Protein 7R4U (pdb70)

Foldseek 3Di:
DDWAFFDDWDDDQQKTWGKTKAQDDQDPVGPPADDSVQFGIKIWIFIFGPPPRQQDHHGGHGDPQKKKKKWKAAPPDDDDIWIDIWCWDADPVGITTIHTHHDDDWHKMKMKMKIAWLCDPPRPCVVPDDADDDDPRGGDDDDHIDMDMGMDTGPD/DDKAFFAAWDDDQQKTWTKIKAQDDADPVGPPADDSVQFFIKIWIFIFGPPPRQQDHHGGHGDPQKKKKKWKAFVVDPDDIWIDIWDWDADPVGIITIGGHHDDEWHKMKMKMKIADLCDPVRVSVVPDDADDDDPRGGDDDDHIDMDMGMDTQADPPGRRRD

B-factor: mean 22.84, std 11.56, range [10.37, 97.9]

InterPro domains:
  IPR018470 Periplasmic metal-binding protein Tp34-type [PF10634] (23-178)
  IPR018470 Periplasmic metal-binding protein Tp34-type [PIRSF017018] (7-185)
  IPR038482 Periplasmic metal-binding protein Tp34-type superfamily [G3DSA:2.60.40.2480] (23-184)

Radius of gyration: 21.4 Å; Cα contacts (8 Å, |Δi|>4): 900; chains: 2; bounding box: 44×63×47 Å

Organism: Rubrivivax gelatinosus (NCBI:txid28068)

Sequence (319 aa):
MLEYPIGTPQNLAGMEIIAAVYLLQPIDMEPEGHMRKASESDIHIEADIHALSNNPNGYPEGFWVPFFLFIKYEEITKVGGSSGAPITGDMMMAMVASDGPHYGDNVKLQGPGKYKVKYTIIYPPNAKENPMSPYYGRHTDRETGVRPWFKTFSVVEWDFTYAGMLEYPIGTPQNLAGMEIIAAVVYLQPIDMEPEGHMRKASESDIHIEADIHALSNNPNGYPEGFWVPFLFIIKYEITTKVGGSGAPITGDDMMMMAMVASDGPHYGDNVVKLQGPGKYKKVKYTIYPPNAKENPMSPYYGRHTDRETGVRPWFKTFSSVVEWDFTYAGIGKKGGY

Nearest PDB structures (foldseek):
  7r3s-assembly1_A  TM=1.006E+00  e=4.446E-28  Rubrivivax gelatinosus
  3lzo-assembly1_A  TM=9.119E-01  e=1.872E-18  Campylobacter jejuni subsp. jejuni 81-176
  6wed-assembly1_B  TM=9.167E-01  e=4.345E-18  Campylobacter jejuni subsp. jejuni 81-176
  6wef-assembly6_K  TM=9.087E-01  e=5.157E-17  Campylobacter jejuni subsp. jejuni 81-176
  8t7l-assembly1_B  TM=8.917E-01  e=2.471E-13  Treponema denticola ATCC 35405

Solvent-accessible surface area: 14493 Å² total; per-residue (Å²): 99,119,93,89,92,1,40,104,66,64,94,86,46,18,1,58,0,10,4,15,12,15,107,28,3,60,3,46,45,136,77,106,24,117,140,36,108,95,14,34,4,0,0,3,0,19,0,48,4,50,64,148,14,52,3,11,8,55,129,37,32,13,1,2,0,1,23,1,72,13,65,0,40,46,68,90,42,114,46,70,66,30,89,22,68,12,27,4,0,0,0,64,87,0,6,7,3,0,19,4,4,98,7,67,29,94,22,129,0,70,0,71,0,26,0,27,5,2,71,12,193,81,1,51,9,35,80,64,5,0,25,1,56,21,241,122,7,22,23,170,94,15,23,179,58,35,52,7,81,15,70,15,82,20,92,70,128,140,70,81,97,1,36,106,76,57,97,70,47,19,2,60,0,10,4,26,12,10,65,17,2,57,3,45,45,133,68,110,19,117,140,30,96,92,1,3,3,0,0,3,0,25,0,47,4,49,63,148,15,56,4,12,7,59,128,36,33,13,2,1,0,1,18,1,81,11,62,0,43,48,96,87,36,131,45,76,66,24,93,21,82,13,35,0,0,0,2,53,68,0,6,15,3,0,20,4,3,89,8,66,20,54,22,126,0,85,0,62,0,25,0,24,5,3,69,11,196,89,3,51,9,17,85,63,3,0,25,1,56,22,216,82,20,22,23,173,96,16,22,177,58,41,52,6,93,16,109,20,78,3,54,31,156,76,51,98,26,1,191

Secondary structure (DSSP, 8-state):
---EEEEEEEEETTEEEEEEEES---EESTTSSPPGGG-SEEEEEEEEE-TT-TTSPPTT-B--S-EEEEEEEETTSSSPPEEEE-EEEEETTEEEEEEEE---SSEEEEEEEEEE-TTSTT-TTGGGEEEE-STTT--PPPPPPEEEEEEEEE--/---EEEEEEEEETTEEEEEEEES---EESTTSSPPGGG-SEEEEEEEEE-TT-TTSPPTT-B--S-EEEEEEEETT-SSPPEEEE-EEEEETTEEEEEEEE---SSEEEEEEEEEE-TT-TT-TTGGGEEEE-STTT--PPPPPPEEEEEEEEE--TTSTT--

Structure (mmCIF, N/CA/C/O backbone):
data_7R4U
#
_entry.id   7R4U
#
_cell.length_a   59.340
_cell.length_b   79.970
_cell.length_c   82.880
_cell.angle_alpha   90.000
_cell.angle_beta   90.000
_cell.angle_gamma   90.000
#
_symmetry.space_group_name_H-M   'P 21 21 21'
#
loop_
_entity.id
_entity.type
_entity.pdbx_description
1 polymer FtrA-P19
2 non-polymer 'SULFATE ION'
3 non-polymer 'SODIUM ION'
4 non-polymer GLYCEROL
5 water water
#
loop_
_atom_site.group_PDB
_atom_site.id
_atom_site.type_symbol
_atom_site.label_atom_id
_atom_site.label_alt_id
_atom_site.label_comp_id
_atom_site.label_asym_id
_atom_site.label_entity_id
_atom_site.label_seq_id
_atom_site.pdbx_PDB_ins_code
_atom_site.Cartn_x
_atom_site.Cartn_y
_atom_site.Cartn_z
_atom_site.occupancy
_atom_site.B_iso_or_equiv
_atom_site.auth_seq_id
_atom_site.auth_comp_id
_atom_site.auth_asym_id
_atom_site.auth_atom_id
_atom_site.pdbx_PDB_model_num
ATOM 1 N N . MET A 1 1 ? 0.515 -42.599 -16.838 1.00 25.83 0 MET A N 1
ATOM 2 C CA . MET A 1 1 ? 0.352 -42.692 -15.387 1.00 25.80 0 MET A CA 1
ATOM 3 C C . MET A 1 1 ? -0.850 -41.846 -14.977 1.00 23.06 0 MET A C 1
ATOM 4 O O . MET A 1 1 ? -1.048 -40.746 -15.492 1.00 21.56 0 MET A O 1
ATOM 9 N N . LEU A 1 2 ? -1.597 -42.339 -14.010 1.00 20.08 1 LEU A N 1
ATOM 10 C CA . LEU A 1 2 ? -2.782 -41.633 -13.547 1.00 17.73 1 LEU A CA 1
ATOM 11 C C . LEU A 1 2 ? -2.493 -40.459 -12.615 1.00 18.51 1 LEU A C 1
ATOM 12 O O . LEU A 1 2 ? -1.628 -40.557 -11.719 1.00 19.29 1 LEU A O 1
ATOM 17 N N . GLU A 1 3 ? -3.212 -39.359 -12.819 1.00 15.64 2 GLU A N 1
ATOM 18 C CA . GLU A 1 3 ? -3.222 -38.223 -11.892 1.00 15.13 2 GLU A CA 1
ATOM 19 C C . GLU A 1 3 ? -4.551 -38.378 -11.150 1.00 15.60 2 GLU A C 1
ATOM 20 O O . GLU A 1 3 ? -5.623 -38.233 -11.763 1.00 15.98 2 GLU A O 1
ATOM 26 N N . TYR A 1 4 ? -4.489 -38.708 -9.859 1.00 14.70 3 TYR A N 1
ATOM 27 C CA . TYR A 1 4 ? -5.677 -38.945 -9.064 1.00 15.26 3 TYR A CA 1
ATOM 28 C C . TYR A 1 4 ? -6.186 -37.697 -8.410 1.00 14.73 3 TYR A C 1
ATOM 29 O O . TYR A 1 4 ? -5.416 -36.886 -7.917 1.00 15.21 3 TYR A O 1
ATOM 38 N N . PRO A 1 5 ? -7.474 -37.487 -8.385 1.00 15.08 4 PRO A N 1
ATOM 39 C CA . PRO A 1 5 ? -7.999 -36.261 -7.767 1.00 16.50 4 PRO A CA 1
ATOM 40 C C . PRO A 1 5 ? -8.132 -36.384 -6.255 1.00 18.13 4 PRO A C 1
ATOM 41 O O . PRO A 1 5 ? -8.400 -37.479 -5.703 1.00 18.47 4 PRO A O 1
ATOM 45 N N . ILE A 1 6 ? -7.974 -35.251 -5.584 1.00 14.92 5 ILE A N 1
ATOM 46 C CA . ILE A 1 6 ? -8.272 -35.151 -4.149 1.00 14.84 5 ILE A CA 1
ATOM 47 C C . ILE A 1 6 ? -9.454 -34.181 -4.077 1.00 17.19 5 ILE A C 1
ATOM 48 O O . ILE A 1 6 ? -9.267 -32.956 -4.198 1.00 16.93 5 ILE A O 1
ATOM 53 N N . GLY A 1 7 ? -10.671 -34.708 -3.991 1.00 16.70 6 GLY A N 1
ATOM 54 C CA . GLY A 1 7 ? -11.859 -33.861 -4.004 1.00 17.00 6 GLY A CA 1
ATOM 55 C C . GLY A 1 7 ? -12.009 -33.096 -5.313 1.00 18.47 6 GLY A C 1
ATOM 56 O O . GLY A 1 7 ? -11.505 -33.520 -6.363 1.00 21.86 6 GLY A O 1
ATOM 57 N N . THR A 1 8 ? -12.686 -31.956 -5.243 1.00 16.29 7 THR A N 1
ATOM 58 C CA . THR A 1 8 ? -13.004 -31.084 -6.356 1.00 16.86 7 THR A CA 1
ATOM 59 C C . THR A 1 8 ? -12.348 -29.721 -6.103 1.00 16.74 7 THR A C 1
ATOM 60 O O . THR A 1 8 ? -12.253 -29.301 -4.941 1.00 14.60 7 THR A O 1
ATOM 64 N N . PRO A 1 9 ? -11.951 -28.985 -7.137 1.00 14.26 8 PRO A N 1
ATOM 65 C CA . PRO A 1 9 ? -11.286 -27.707 -6.883 1.00 14.47 8 PRO A CA 1
ATOM 66 C C . PRO A 1 9 ? -12.176 -26.701 -6.176 1.00 15.37 8 PRO A C 1
ATOM 67 O O . PRO A 1 9 ? -13.403 -26.748 -6.317 1.00 16.27 8 PRO A O 1
ATOM 71 N N . GLN A 1 10 ? -11.551 -25.785 -5.406 1.00 13.48 9 GLN A N 1
ATOM 72 C CA . GLN A 1 10 ? -12.255 -24.717 -4.695 1.00 14.16 9 GLN A CA 1
ATOM 73 C C . GLN A 1 10 ? -11.723 -23.377 -5.187 1.00 15.03 9 GLN A C 1
ATOM 74 O O . GLN A 1 10 ? -10.544 -23.248 -5.478 1.00 15.56 9 GLN A O 1
ATOM 80 N N . ASN A 1 11 ? -12.599 -22.385 -5.312 1.00 15.19 10 ASN A N 1
ATOM 81 C CA . ASN A 1 11 ? -12.260 -21.063 -5.850 1.00 15.24 10 ASN A CA 1
ATOM 82 C C . ASN A 1 11 ? -12.237 -20.021 -4.767 1.00 15.90 10 ASN A C 1
ATOM 83 O O . ASN A 1 11 ? -13.274 -19.811 -4.104 1.00 18.24 10 ASN A O 1
ATOM 88 N N . LEU A 1 12 ? -11.105 -19.341 -4.588 1.00 15.66 11 LEU A N 1
ATOM 89 C CA . LEU A 1 12 ? -11.010 -18.263 -3.595 1.00 17.07 11 LEU A CA 1
ATOM 90 C C . LEU A 1 12 ? -10.045 -17.232 -4.069 1.00 17.34 11 LEU A C 1
ATOM 91 O O . LEU A 1 12 ? -9.027 -17.571 -4.679 1.00 15.94 11 LEU A O 1
ATOM 96 N N . ALA A 1 13 ? -10.356 -15.951 -3.776 1.00 17.78 12 ALA A N 1
ATOM 97 C CA . ALA A 1 13 ? -9.444 -14.848 -4.038 1.00 18.67 12 ALA A CA 1
ATOM 98 C C . ALA A 1 13 ? -8.956 -14.808 -5.495 1.00 18.45 12 ALA A C 1
ATOM 99 O O . ALA A 1 13 ? -7.798 -14.481 -5.750 1.00 17.54 12 ALA A O 1
ATOM 101 N N . GLY A 1 14 ? -9.853 -15.116 -6.416 1.00 16.69 13 GLY A N 1
ATOM 102 C CA . GLY A 1 14 ? -9.546 -15.055 -7.842 1.00 16.22 13 GLY A CA 1
ATOM 103 C C . GLY A 1 14 ? -8.673 -16.181 -8.352 1.00 15.80 13 GLY A C 1
ATOM 104 O O . GLY A 1 14 ? -8.054 -16.036 -9.419 1.00 14.97 13 GLY A O 1
ATOM 105 N N . MET A 1 15 ? -8.587 -17.295 -7.591 1.00 14.34 14 MET A N 1
ATOM 106 C CA . MET A 1 15 ? -7.785 -18.437 -7.968 1.00 13.55 14 MET A CA 1
ATOM 107 C C . MET A 1 15 ? -8.558 -19.719 -7.813 1.00 13.54 14 MET A C 1
ATOM 108 O O . MET A 1 15 ? -9.410 -19.849 -6.916 1.00 14.80 14 MET A O 1
ATOM 113 N N . GLU A 1 16 ? -8.237 -20.699 -8.656 1.00 13.67 15 GLU A N 1
ATOM 114 C CA . GLU A 1 16 ? -8.701 -22.057 -8.457 1.00 13.38 15 GLU A CA 1
ATOM 115 C C . GLU A 1 16 ? -7.611 -22.793 -7.684 1.00 15.17 15 GLU A C 1
ATOM 116 O O . GLU A 1 16 ? -6.430 -22.729 -8.051 1.00 14.75 15 GLU A O 1
ATOM 122 N N . ILE A 1 17 ? -8.011 -23.479 -6.603 1.00 13.61 16 ILE A N 1
ATOM 123 C CA A ILE A 1 17 ? -7.097 -24.294 -5.824 0.50 13.15 16 ILE A CA 1
ATOM 124 C CA B ILE A 1 17 ? -7.132 -24.274 -5.756 0.50 13.63 16 ILE A CA 1
ATOM 125 C C . ILE A 1 17 ? -7.550 -25.742 -5.935 1.00 13.94 16 ILE A C 1
ATOM 126 O O . ILE A 1 17 ? -8.671 -26.111 -5.531 1.00 13.76 16 ILE A O 1
ATOM 135 N N . ALA A 1 18 ? -6.699 -26.553 -6.537 1.00 13.36 17 ALA A N 1
ATO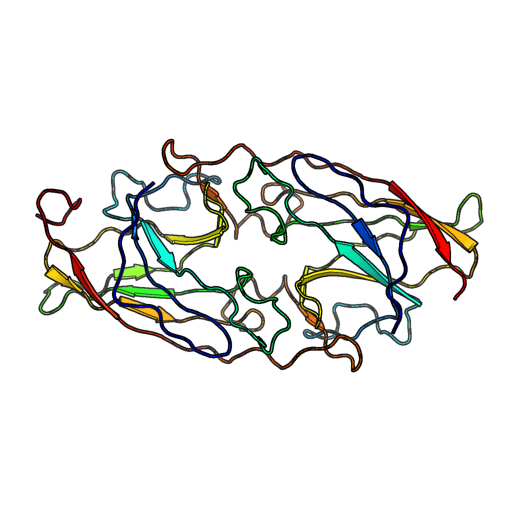M 136 C CA . ALA A 1 18 ? -7.012 -27.967 -6.761 1.00 14.48 17 ALA A CA 1
ATOM 137 C C . ALA A 1 18 ? -5.931 -28.831 -6.145 1.00 15.14 17 ALA A C 1
ATOM 138 O O . ALA A 1 18 ? -4.763 -28.409 -6.054 1.00 15.76 17 ALA A O 1
ATOM 140 N N . ALA A 1 19 ? -6.304 -30.034 -5.706 1.00 13.99 18 ALA A N 1
ATOM 141 C CA . ALA A 1 19 ? -5.396 -30.996 -5.120 1.00 12.99 18 ALA A CA 1
ATOM 142 C C . ALA A 1 19 ? -5.447 -32.274 -5.948 1.00 13.52 18 ALA A C 1
ATOM 143 O O . ALA A 1 19 ? -6.532 -32.763 -6.297 1.00 13.70 18 ALA A O 1
ATOM 145 N N . VAL A 1 20 ? -4.276 -32.844 -6.258 1.00 13.35 19 VAL A N 1
ATOM 146 C CA . VAL A 1 20 ? -4.156 -34.105 -6.998 1.00 13.19 19 VAL A CA 1
ATOM 147 C C . VAL A 1 20 ? -2.963 -34.864 -6.451 1.00 14.78 19 VAL A C 1
ATOM 148 O O . VAL A 1 20 ? -2.116 -34.279 -5.751 1.00 13.45 19 VAL A O 1
ATOM 152 N N . TYR A 1 21 ? -2.812 -36.121 -6.846 1.00 14.48 20 TYR A N 1
ATOM 153 C CA . TYR A 1 21 ? -1.609 -36.852 -6.510 1.00 13.83 20 TYR A CA 1
ATOM 154 C C . TYR A 1 21 ? -1.279 -37.840 -7.603 1.00 16.79 20 TYR A C 1
ATOM 155 O O . TYR A 1 21 ? -2.143 -38.252 -8.403 1.00 15.22 20 TYR A O 1
ATOM 164 N N A LEU A 1 22 ? -0.056 -38.323 -7.593 0.50 14.93 21 LEU A N 1
ATOM 165 N N B LEU A 1 22 ? 0.014 -38.174 -7.682 0.50 16.69 21 LEU A N 1
ATOM 166 C CA A LEU A 1 22 ? 0.392 -39.323 -8.557 0.50 15.63 21 LEU A CA 1
ATOM 167 C CA B LEU A 1 22 ? 0.580 -39.099 -8.668 0.50 18.09 21 LEU A CA 1
ATOM 168 C C A LEU A 1 22 ? 1.473 -40.141 -7.889 0.50 17.00 21 LEU A C 1
ATOM 169 C C B LEU A 1 22 ? 1.562 -40.019 -7.943 0.50 18.14 21 LEU A C 1
ATOM 170 O O A LEU A 1 22 ? 1.653 -40.027 -6.672 0.50 15.94 21 LEU A O 1
ATOM 171 O O B LEU A 1 22 ? 1.763 -39.863 -6.741 0.50 16.86 21 LEU A O 1
ATOM 180 N N . GLN A 1 23 ? 2.193 -40.959 -8.652 1.00 16.22 22 GLN A N 1
ATOM 181 C CA . GLN A 1 23 ? 3.244 -41.765 -8.040 1.00 16.68 22 GLN A CA 1
ATOM 182 C C . GLN A 1 23 ? 4.421 -40.813 -7.667 1.00 17.65 22 GLN A C 1
ATOM 183 O O . GLN A 1 23 ? 4.549 -39.702 -8.202 1.00 17.36 22 GLN A O 1
ATOM 189 N N . PRO A 1 24 ? 5.266 -41.211 -6.713 1.00 16.27 23 PRO A N 1
ATOM 190 C CA . PRO A 1 24 ? 6.403 -40.347 -6.335 1.00 15.78 23 PRO A CA 1
ATOM 191 C C . PRO A 1 24 ? 7.285 -40.023 -7.532 1.00 18.13 23 PRO A C 1
ATOM 192 O O . PRO A 1 24 ? 7.465 -40.864 -8.426 1.00 19.43 23 PRO A O 1
ATOM 196 N N . ILE A 1 25 ? 7.846 -38.820 -7.542 1.00 17.06 24 ILE A N 1
ATOM 197 C CA . ILE A 1 25 ? 8.666 -38.347 -8.645 1.00 17.61 24 ILE A CA 1
ATOM 198 C C . ILE A 1 25 ? 10.126 -38.196 -8.242 1.00 19.39 24 ILE A C 1
ATOM 199 O O . ILE A 1 25 ? 10.478 -38.377 -7.072 1.00 19.73 24 ILE A O 1
ATOM 204 N N . ASP A 1 26 ? 10.984 -37.944 -9.235 1.00 17.05 25 ASP A N 1
ATOM 205 C CA . ASP A 1 26 ? 12.394 -37.640 -9.033 1.00 17.22 25 ASP A CA 1
ATOM 206 C C . ASP A 1 26 ? 12.543 -36.194 -9.493 1.00 18.10 25 ASP A C 1
ATOM 207 O O . ASP A 1 26 ? 11.878 -35.772 -10.438 1.00 17.11 25 ASP A O 1
ATOM 212 N N . MET A 1 27 ? 13.401 -35.428 -8.832 1.00 16.73 26 MET A N 1
ATOM 213 C CA . MET A 1 27 ? 13.536 -34.012 -9.145 1.00 16.36 26 MET A CA 1
ATOM 214 C C . MET A 1 27 ? 14.972 -33.556 -9.109 1.00 17.74 26 MET A C 1
ATOM 215 O O . MET A 1 27 ? 15.755 -34.066 -8.310 1.00 18.49 26 MET A O 1
ATOM 220 N N . GLU A 1 28 ? 15.313 -32.576 -9.963 1.00 16.44 27 GLU A N 1
ATOM 221 C CA . GLU A 1 28 ? 16.557 -31.818 -9.903 1.00 15.77 27 GLU A CA 1
ATOM 222 C C . GLU A 1 28 ? 16.146 -30.502 -9.209 1.00 16.80 27 GLU A C 1
ATOM 223 O O . GLU A 1 28 ? 15.217 -29.854 -9.693 1.00 15.58 27 GLU A O 1
ATOM 229 N N . PRO A 1 29 ? 16.811 -30.071 -8.121 1.00 15.83 28 PRO A N 1
ATOM 230 C CA . PRO A 1 29 ? 17.984 -30.676 -7.471 1.00 16.46 28 PRO A CA 1
ATOM 231 C C . PRO A 1 29 ? 17.630 -31.896 -6.634 1.00 18.68 28 PRO A C 1
ATOM 232 O O . PRO A 1 29 ? 16.605 -31.913 -5.949 1.00 17.54 28 PRO A O 1
ATOM 236 N N . GLU A 1 30 ? 18.520 -32.894 -6.651 1.00 19.46 29 GLU A N 1
ATOM 237 C CA . GLU A 1 30 ? 18.349 -34.111 -5.847 1.00 20.55 29 GLU A CA 1
ATOM 238 C C . GLU A 1 30 ? 18.552 -33.793 -4.370 1.00 24.33 29 GLU A C 1
ATOM 239 O O . GLU A 1 30 ? 19.163 -32.790 -4.017 1.00 22.95 29 GLU A O 1
ATOM 245 N N . GLY A 1 31 ? 17.990 -34.631 -3.522 1.00 24.20 30 GLY A N 1
ATOM 246 C CA . GLY A 1 31 ? 18.133 -34.497 -2.073 1.00 24.86 30 GLY A CA 1
ATOM 247 C C . GLY A 1 31 ? 17.179 -33.525 -1.405 1.00 28.62 30 GLY A C 1
ATOM 248 O O . GLY A 1 31 ? 17.375 -33.192 -0.233 1.00 30.56 30 GLY A O 1
ATOM 249 N N . HIS A 1 32 ? 16.124 -33.080 -2.113 1.00 23.64 31 HIS A N 1
ATOM 250 C CA . HIS A 1 32 ? 15.122 -32.167 -1.562 1.00 24.15 31 HIS A CA 1
ATOM 251 C C . HIS A 1 32 ? 13.797 -32.920 -1.369 1.00 27.23 31 HIS A C 1
ATOM 252 O O . HIS A 1 32 ? 13.178 -32.840 -0.309 1.00 30.47 31 HIS A O 1
ATOM 259 N N . MET A 1 33 ? 13.377 -33.661 -2.392 1.00 21.38 32 MET A N 1
ATOM 260 C CA . MET A 1 33 ? 12.229 -34.543 -2.303 1.00 19.94 32 MET A CA 1
ATOM 261 C C . MET A 1 33 ? 12.673 -35.768 -1.526 1.00 21.02 32 MET A C 1
ATOM 262 O O . MET A 1 33 ? 13.780 -36.281 -1.745 1.00 21.01 32 MET A O 1
ATOM 267 N N . ARG A 1 34 ? 11.760 -36.321 -0.715 1.00 18.89 33 ARG A N 1
ATOM 268 C CA . ARG A 1 34 ? 11.949 -37.604 -0.088 1.00 19.19 33 ARG A CA 1
ATOM 269 C C . ARG A 1 34 ? 12.170 -38.596 -1.256 1.00 22.79 33 ARG A C 1
ATOM 270 O O . ARG A 1 34 ? 11.571 -38.436 -2.339 1.00 21.64 33 ARG A O 1
ATOM 278 N N . LYS A 1 35 ? 13.051 -39.587 -1.080 1.00 21.65 34 LYS A N 1
ATOM 279 C CA . LYS A 1 35 ? 13.313 -40.555 -2.128 1.00 21.41 34 LYS A CA 1
ATOM 280 C C . LYS A 1 35 ? 12.010 -41.192 -2.589 1.00 22.82 34 LYS A C 1
ATOM 281 O O . LYS A 1 35 ? 11.150 -41.513 -1.761 1.00 20.23 34 LYS A O 1
ATOM 287 N N . ALA A 1 36 ? 11.887 -41.395 -3.902 1.00 22.69 35 ALA A N 1
ATOM 288 C CA . ALA A 1 36 ? 10.682 -42.027 -4.469 1.00 22.80 35 ALA A CA 1
ATOM 289 C C . ALA A 1 36 ? 10.463 -43.410 -3.887 1.00 25.81 35 ALA A C 1
ATOM 290 O O . ALA A 1 36 ? 9.329 -43.754 -3.569 1.00 24.46 35 ALA A O 1
ATOM 292 N N . SER A 1 37 ? 11.558 -44.176 -3.647 1.00 24.76 36 SER A N 1
ATOM 293 C CA . SER A 1 37 ? 11.492 -45.517 -3.064 1.00 25.57 36 SER A CA 1
ATOM 294 C C . SER A 1 37 ? 11.009 -45.526 -1.609 1.00 28.47 36 SER A C 1
ATOM 295 O O . SER A 1 37 ? 10.585 -46.582 -1.110 1.00 29.77 36 SER A O 1
ATOM 298 N N . GLU A 1 38 ? 11.068 -44.360 -0.929 1.00 23.13 37 GLU A N 1
ATOM 299 C CA . GLU A 1 38 ? 10.624 -44.209 0.458 1.00 22.29 37 GLU A CA 1
ATOM 300 C C . GLU A 1 38 ? 9.307 -43.426 0.548 1.00 21.87 37 GLU A C 1
ATOM 301 O O . GLU A 1 38 ? 8.916 -42.993 1.638 1.00 22.54 37 GLU A O 1
ATOM 307 N N . SER A 1 39 ? 8.609 -43.263 -0.591 1.00 19.56 38 SER A N 1
ATOM 308 C CA . SER A 1 39 ? 7.373 -42.491 -0.637 1.00 17.58 38 SER A CA 1
ATOM 309 C C . SER A 1 39 ? 6.256 -43.305 -1.226 1.00 18.29 38 SER A C 1
ATOM 310 O O . SER A 1 39 ? 6.492 -44.292 -1.930 1.00 20.55 38 SER A O 1
ATOM 313 N N . ASP A 1 40 ? 5.021 -42.854 -0.976 1.00 17.46 39 ASP A N 1
ATOM 314 C CA . ASP A 1 40 ? 3.831 -43.480 -1.559 1.00 17.63 39 ASP A CA 1
ATOM 315 C C . ASP A 1 40 ? 3.274 -42.656 -2.703 1.00 18.17 39 ASP A C 1
ATOM 316 O O . ASP A 1 40 ? 2.834 -43.234 -3.696 1.00 18.33 39 ASP A O 1
ATOM 321 N N . ILE A 1 41 ? 3.255 -41.322 -2.565 1.00 16.22 40 ILE A N 1
ATOM 322 C CA . ILE A 1 41 ? 2.671 -40.465 -3.601 1.00 15.53 40 ILE A CA 1
ATOM 323 C C . ILE A 1 41 ? 3.471 -39.211 -3.756 1.00 15.90 40 ILE A C 1
ATOM 324 O O . ILE A 1 41 ? 4.282 -38.855 -2.888 1.00 16.12 40 ILE A O 1
ATOM 329 N N . HIS A 1 42 ? 3.219 -38.496 -4.847 1.00 14.40 41 HIS A N 1
ATOM 330 C CA . HIS A 1 42 ? 3.639 -37.107 -5.027 1.00 14.23 41 HIS A CA 1
ATOM 331 C C . HIS A 1 42 ? 2.337 -36.318 -4.970 1.00 15.37 41 HIS A C 1
ATOM 332 O O . HIS A 1 42 ? 1.478 -36.476 -5.859 1.00 16.54 41 HIS A O 1
ATOM 339 N N . ILE A 1 43 ? 2.163 -35.491 -3.948 1.00 14.12 42 ILE A N 1
ATOM 340 C CA . ILE A 1 43 ? 0.969 -34.669 -3.817 1.00 13.82 42 ILE A CA 1
ATOM 341 C C . ILE A 1 43 ? 1.226 -33.299 -4.460 1.00 14.81 42 ILE A C 1
ATOM 342 O O . ILE A 1 43 ? 2.343 -32.785 -4.378 1.00 15.11 42 ILE A O 1
ATOM 347 N N . GLU A 1 44 ? 0.219 -32.716 -5.101 1.00 13.58 43 GLU A N 1
ATOM 348 C CA . GLU A 1 44 ? 0.357 -31.428 -5.765 1.00 12.73 43 GLU A CA 1
ATOM 349 C C . GLU A 1 44 ? -0.756 -30.474 -5.387 1.00 12.41 43 GLU A C 1
ATOM 350 O O . GLU A 1 44 ? -1.907 -30.878 -5.157 1.00 12.96 43 GLU A O 1
ATOM 356 N N . ALA A 1 45 ? -0.405 -29.176 -5.345 1.00 12.58 44 ALA A N 1
ATOM 357 C CA . ALA A 1 45 ? -1.364 -28.077 -5.269 1.00 12.69 44 ALA A CA 1
ATOM 358 C C . ALA A 1 45 ? -1.311 -27.405 -6.606 1.00 14.00 44 ALA A C 1
ATOM 359 O O . ALA A 1 45 ? -0.230 -26.918 -7.027 1.00 14.48 44 ALA A O 1
ATOM 361 N N . ASP A 1 46 ? -2.447 -27.411 -7.330 1.00 13.79 45 ASP A N 1
ATOM 362 C CA . ASP A 1 46 ? -2.566 -26.788 -8.647 1.00 14.19 45 ASP A CA 1
ATOM 363 C C . ASP A 1 46 ? -3.344 -25.505 -8.482 1.00 15.70 45 ASP A C 1
ATOM 364 O O . ASP A 1 46 ? -4.543 -25.525 -8.131 1.00 15.49 45 ASP A O 1
ATOM 369 N N . ILE A 1 47 ? -2.657 -24.380 -8.669 1.00 13.22 46 ILE A N 1
ATOM 370 C CA . ILE A 1 47 ? -3.250 -23.065 -8.410 1.00 13.71 46 ILE A CA 1
ATOM 371 C C . ILE A 1 47 ? -3.160 -22.223 -9.656 1.00 13.81 46 ILE A C 1
ATOM 372 O O . ILE A 1 47 ? -2.048 -21.932 -10.138 1.00 13.67 46 ILE A O 1
ATOM 377 N N . HIS A 1 48 ? -4.326 -21.839 -10.203 1.00 12.91 47 HIS A N 1
ATOM 378 C CA . HIS A 1 48 ? -4.354 -21.037 -11.427 1.00 13.39 47 HIS A CA 1
ATOM 379 C C . HIS A 1 48 ? -5.314 -19.885 -11.277 1.00 14.29 47 HIS A C 1
ATOM 380 O O . HIS A 1 48 ? -6.261 -19.940 -10.485 1.00 14.17 47 HIS A O 1
ATOM 387 N N . ALA A 1 49 ? -5.100 -18.813 -12.047 1.00 13.56 48 ALA A N 1
ATOM 388 C CA . ALA A 1 49 ? -5.947 -17.640 -11.966 1.00 13.60 48 ALA A CA 1
ATOM 389 C C . ALA A 1 49 ? -7.301 -17.853 -12.631 1.00 14.74 48 ALA A C 1
ATOM 390 O O . ALA A 1 49 ? -7.403 -18.448 -13.725 1.00 15.23 48 ALA A O 1
ATOM 392 N N . LEU A 1 50 ? -8.327 -17.320 -11.983 1.00 14.78 49 LEU A N 1
ATOM 393 C CA . LEU A 1 50 ? -9.658 -17.286 -12.564 1.00 15.10 49 LEU A CA 1
ATOM 394 C C . LEU A 1 50 ? -9.784 -16.009 -13.404 1.00 17.78 49 LEU A C 1
ATOM 395 O O . LEU A 1 50 ? -8.838 -15.206 -13.474 1.00 16.81 49 LEU A O 1
ATOM 400 N N . SER A 1 51 ? -10.953 -15.796 -14.024 1.00 18.15 50 SER A N 1
ATOM 401 C CA . SER A 1 51 ? -11.192 -14.552 -14.750 1.00 18.44 50 SER A CA 1
ATOM 402 C C . SER A 1 51 ? -11.230 -13.382 -13.749 1.00 21.61 50 SER A C 1
ATOM 403 O O . SER A 1 51 ? -11.567 -13.566 -12.573 1.00 20.97 50 SER A O 1
ATOM 406 N N . ASN A 1 52 ? -10.844 -12.181 -14.201 1.00 21.71 51 ASN A N 1
ATOM 407 C CA . ASN A 1 52 ? -10.795 -10.974 -13.349 1.00 23.51 51 ASN A CA 1
ATOM 408 C C . ASN A 1 52 ? -9.986 -11.172 -12.051 1.00 24.71 51 ASN A C 1
ATOM 409 O O . ASN A 1 52 ? -10.395 -10.722 -10.973 1.00 25.42 51 ASN A O 1
ATOM 414 N N . ASN A 1 53 ? -8.835 -11.870 -12.150 1.00 20.61 52 ASN A N 1
ATOM 415 C CA . ASN A 1 53 ? -8.013 -12.140 -10.963 1.00 19.01 52 ASN A CA 1
ATOM 416 C C . ASN A 1 53 ? -7.583 -10.766 -10.412 1.00 18.52 52 ASN A C 1
ATOM 417 O O . ASN A 1 53 ? -7.110 -9.935 -11.185 1.00 19.36 52 ASN A O 1
ATOM 422 N N . PRO A 1 54 ? -7.629 -10.532 -9.091 1.00 15.89 53 PRO A N 1
ATOM 423 C CA . PRO A 1 54 ? -7.354 -9.177 -8.596 1.00 16.89 53 PRO A CA 1
ATOM 424 C C . PRO A 1 54 ? -5.897 -8.797 -8.572 1.00 16.79 53 PRO A C 1
ATOM 425 O O . PRO A 1 54 ? -5.592 -7.615 -8.387 1.00 16.81 53 PRO A O 1
ATOM 429 N N . ASN A 1 55 ? -4.995 -9.783 -8.719 1.00 14.92 54 ASN A N 1
ATOM 430 C CA . ASN A 1 55 ? -3.573 -9.505 -8.679 1.00 15.10 54 ASN A CA 1
ATOM 431 C C . ASN A 1 55 ? -2.944 -9.393 -10.053 1.00 16.78 54 ASN A C 1
ATOM 432 O O . ASN A 1 55 ? -1.713 -9.326 -10.138 1.00 17.26 54 ASN A O 1
ATOM 437 N N . GLY A 1 56 ? -3.756 -9.322 -11.101 1.00 15.25 55 GLY A N 1
ATOM 438 C CA . GLY A 1 56 ? -3.252 -9.093 -12.458 1.00 16.21 55 GLY A CA 1
ATOM 439 C C . GLY A 1 56 ? -2.973 -10.309 -13.309 1.00 17.80 55 GLY A C 1
ATOM 440 O O . GLY A 1 56 ? -2.549 -10.162 -14.452 1.00 17.87 55 GLY A O 1
ATOM 441 N N . TYR A 1 57 ? -3.233 -11.516 -12.804 1.00 15.10 56 TYR A N 1
ATOM 442 C CA . TYR A 1 57 ? -2.929 -12.676 -13.630 1.00 14.70 56 TYR A CA 1
ATOM 443 C C . TYR A 1 57 ? -3.978 -12.935 -14.671 1.00 17.37 56 TYR A C 1
ATOM 444 O O . TYR A 1 57 ? -5.162 -12.988 -14.315 1.00 17.35 56 TYR A O 1
ATOM 453 N N . PRO A 1 58 ? -3.560 -13.199 -15.923 1.00 15.79 57 PRO A N 1
ATOM 454 C CA . PRO A 1 58 ? -4.552 -13.591 -16.934 1.00 17.66 57 PRO A CA 1
ATOM 455 C C . PRO A 1 58 ? -5.189 -14.936 -16.544 1.00 17.78 57 PRO A C 1
ATOM 456 O O . PRO A 1 58 ? -4.541 -15.797 -15.920 1.00 16.45 57 PRO A O 1
ATOM 460 N N . GLU A 1 59 ? -6.452 -15.121 -16.930 1.00 17.76 58 GLU A N 1
ATOM 461 C CA . GLU A 1 59 ? -7.177 -16.357 -16.647 1.00 16.93 58 GLU A CA 1
ATOM 462 C C . GLU A 1 59 ? -6.396 -17.581 -17.143 1.00 18.85 58 GLU A C 1
ATOM 463 O O . GLU A 1 59 ? -5.899 -17.589 -18.277 1.00 19.00 58 GLU A O 1
ATOM 469 N N . GLY A 1 60 ? -6.261 -18.584 -16.275 1.00 16.01 59 GLY A N 1
ATOM 470 C CA . GLY A 1 60 ? -5.537 -19.811 -16.578 1.00 17.05 59 GLY A CA 1
ATOM 471 C C . GLY A 1 60 ? -4.057 -19.809 -16.246 1.00 16.44 59 GLY A C 1
ATOM 472 O O . GLY A 1 60 ? -3.440 -20.875 -16.218 1.00 16.73 59 GLY A O 1
ATOM 473 N N . PHE A 1 61 ? -3.468 -18.633 -15.973 1.00 15.22 60 PHE A N 1
ATOM 474 C CA . PHE A 1 61 ? -2.043 -18.637 -15.621 1.00 15.03 60 PHE A CA 1
ATOM 475 C C . PHE A 1 61 ? -1.793 -19.343 -14.302 1.00 14.33 60 PHE A C 1
ATOM 476 O O . PHE A 1 61 ? -2.608 -19.249 -13.374 1.00 14.06 60 PHE A O 1
ATOM 484 N N . TRP A 1 62 ? -0.645 -19.984 -14.199 1.00 13.76 61 TRP A N 1
ATOM 485 C CA . TRP A 1 62 ? -0.179 -20.520 -12.929 1.00 13.96 61 TRP A CA 1
ATOM 486 C C . TRP A 1 62 ? 0.098 -19.332 -12.010 1.00 14.90 61 TRP A C 1
ATOM 487 O O . TRP A 1 62 ? 0.596 -18.300 -12.482 1.00 14.85 61 TRP A O 1
ATOM 498 N N . VAL A 1 63 ? -0.229 -19.447 -10.733 1.00 13.14 62 VAL A N 1
ATOM 499 C CA . VAL A 1 63 ? 0.034 -18.385 -9.770 1.00 12.75 62 VAL A CA 1
ATOM 500 C C . VAL A 1 63 ? 1.373 -18.708 -9.114 1.00 13.46 62 VAL A C 1
ATOM 501 O O . VAL A 1 63 ? 1.457 -19.683 -8.355 1.00 12.97 62 VAL A O 1
ATOM 505 N N . PRO A 1 64 ? 2.418 -17.916 -9.413 1.00 12.67 63 PRO A N 1
ATOM 506 C CA . PRO A 1 64 ? 3.776 -18.269 -8.991 1.00 12.98 63 PRO A CA 1
ATOM 507 C C . PRO A 1 64 ? 4.176 -17.668 -7.666 1.00 13.93 63 PRO A C 1
ATOM 508 O O . PRO A 1 64 ? 3.491 -16.793 -7.130 1.00 13.56 63 PRO A O 1
ATOM 512 N N A PHE A 1 65 ? 5.294 -18.159 -7.108 0.50 13.08 64 PHE A N 1
ATOM 513 N N B PHE A 1 65 ? 5.270 -18.184 -7.095 0.50 13.14 64 PHE A N 1
ATOM 514 C CA A PHE A 1 65 ? 5.931 -17.590 -5.912 0.50 13.02 64 PHE A CA 1
ATOM 515 C CA B PHE A 1 65 ? 5.896 -17.642 -5.882 0.50 13.64 64 PHE A CA 1
ATOM 516 C C A PHE A 1 65 ? 5.088 -17.738 -4.620 0.50 14.25 64 PHE A C 1
ATOM 517 C C B PHE A 1 65 ? 5.014 -17.689 -4.649 0.50 14.31 64 PHE A C 1
ATOM 518 O O A PHE A 1 65 ? 5.370 -17.068 -3.614 0.50 13.40 64 PHE A O 1
ATOM 519 O O B PHE A 1 65 ? 5.155 -16.857 -3.736 0.50 13.43 64 PHE A O 1
ATOM 534 N N . LEU A 1 66 ? 4.126 -18.670 -4.613 1.00 13.07 65 LEU A N 1
ATOM 535 C CA . LEU A 1 66 ? 3.357 -18.931 -3.412 1.00 13.07 65 LEU A CA 1
ATOM 536 C C . LEU A 1 66 ? 4.169 -19.912 -2.573 1.00 14.25 65 LEU A C 1
ATOM 537 O O . LEU A 1 66 ? 5.138 -20.519 -3.046 1.00 14.82 65 LEU A O 1
ATOM 542 N N . PHE A 1 67 ? 3.762 -20.120 -1.337 1.00 13.42 66 PHE A N 1
ATOM 543 C CA . PHE A 1 67 ? 4.371 -21.092 -0.443 1.00 13.32 66 PHE A CA 1
ATOM 544 C C . PHE A 1 67 ? 3.223 -21.878 0.168 1.00 13.81 66 PHE A C 1
ATOM 545 O O . PHE A 1 67 ? 2.275 -21.283 0.689 1.00 13.58 66 PHE A O 1
ATOM 553 N N . ILE A 1 68 ? 3.273 -23.186 0.055 1.00 13.87 67 ILE A N 1
ATOM 554 C CA . ILE A 1 68 ? 2.151 -24.039 0.464 1.00 13.45 67 ILE A CA 1
ATOM 555 C C . ILE A 1 68 ? 2.615 -25.030 1.498 1.00 14.21 67 ILE A C 1
ATOM 556 O O . ILE A 1 68 ? 3.580 -25.779 1.257 1.00 14.31 67 ILE A O 1
ATOM 561 N N . LYS A 1 69 ? 1.921 -25.085 2.620 1.00 13.57 68 LYS A N 1
ATOM 562 C CA . LYS A 1 69 ? 2.143 -26.095 3.642 1.00 13.60 68 LYS A CA 1
ATOM 563 C C . LYS A 1 69 ? 0.984 -27.081 3.582 1.00 15.76 68 LYS A C 1
ATOM 564 O O . LYS A 1 69 ? -0.144 -26.694 3.211 1.00 16.06 68 LYS A O 1
ATOM 570 N N . TYR A 1 70 ? 1.229 -28.340 3.901 1.00 13.60 69 TYR A N 1
ATOM 571 C CA . TYR A 1 70 ? 0.154 -29.297 3.891 1.00 14.01 69 TYR A CA 1
ATOM 572 C C . TYR A 1 70 ? 0.102 -30.087 5.175 1.00 14.81 69 TYR A C 1
ATOM 573 O O . TYR A 1 70 ? 1.113 -30.231 5.895 1.00 14.66 69 TYR A O 1
ATOM 582 N N A GLU A 1 71 ? -1.091 -30.620 5.502 0.50 13.90 70 GLU A N 1
ATOM 583 N N B GLU A 1 71 ? -1.087 -30.630 5.451 0.50 14.53 70 GLU A N 1
ATOM 584 C CA A GLU A 1 71 ? -1.319 -31.495 6.670 0.50 13.49 70 GLU A CA 1
ATOM 585 C CA B GLU A 1 71 ? -1.354 -31.507 6.591 0.50 14.67 70 GLU A CA 1
ATOM 586 C C A GLU A 1 71 ? -2.285 -32.587 6.193 0.50 15.79 70 GLU A C 1
ATOM 587 C C B GLU A 1 71 ? -2.254 -32.611 6.050 0.50 16.19 70 GLU A C 1
ATOM 588 O O A GLU A 1 71 ? -3.429 -32.271 5.811 0.50 14.65 70 GLU A O 1
ATOM 589 O O B GLU A 1 71 ? -3.301 -32.334 5.445 0.50 15.07 70 GLU A O 1
ATOM 600 N N . ILE A 1 72 ? -1.821 -33.854 6.197 1.00 14.55 71 ILE A N 1
ATOM 601 C CA . ILE A 1 72 ? -2.579 -35.010 5.702 1.00 14.38 71 ILE A CA 1
ATOM 602 C C . ILE A 1 72 ? -2.850 -35.906 6.901 1.00 15.27 71 ILE A C 1
ATOM 603 O O . ILE A 1 72 ? -1.901 -36.333 7.569 1.00 15.98 71 ILE A O 1
ATOM 608 N N . THR A 1 73 ? -4.110 -36.226 7.165 1.00 14.70 72 THR A N 1
ATOM 609 C CA . THR A 1 73 ? -4.441 -36.975 8.375 1.00 15.12 72 THR A CA 1
ATOM 610 C C . THR A 1 73 ? -5.338 -38.145 8.039 1.00 16.19 72 THR A C 1
ATOM 611 O O . THR A 1 73 ? -6.410 -3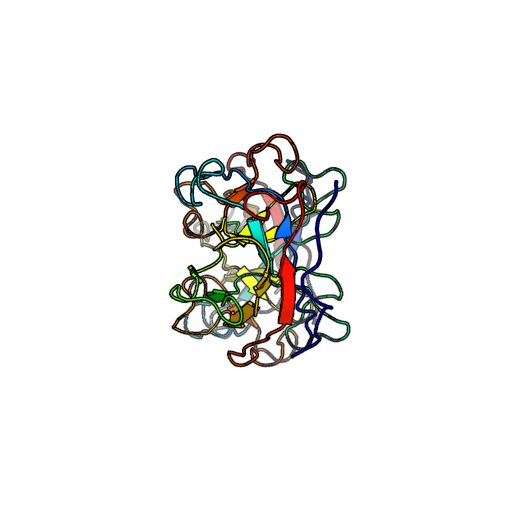7.945 7.463 1.00 16.28 72 THR A O 1
ATOM 615 N N . LYS A 1 74 ? -4.968 -39.366 8.451 1.00 15.20 73 LYS A N 1
ATOM 616 C CA . LYS A 1 74 ? -5.806 -40.536 8.223 1.00 15.86 73 LYS A CA 1
ATOM 617 C C . LYS A 1 74 ? -7.090 -40.329 9.043 1.00 17.93 73 LYS A C 1
ATOM 618 O O . LYS A 1 74 ? -7.035 -40.065 10.253 1.00 18.28 73 LYS A O 1
ATOM 624 N N . VAL A 1 75 ? -8.230 -40.366 8.375 1.00 16.05 74 VAL A N 1
ATOM 625 C CA . VAL A 1 75 ? -9.517 -40.012 8.980 1.00 16.79 74 VAL A CA 1
ATOM 626 C C . VAL A 1 75 ? -9.895 -40.949 10.121 1.00 18.73 74 VAL A C 1
ATOM 627 O O . VAL A 1 75 ? -10.019 -42.142 9.905 1.00 18.51 74 VAL A O 1
ATOM 631 N N . GLY A 1 76 ? -10.059 -40.358 11.322 1.00 18.03 75 GLY A N 1
ATOM 632 C CA . GLY A 1 76 ? -10.518 -41.079 12.527 1.00 18.57 75 GLY A CA 1
ATOM 633 C C . GLY A 1 76 ? -9.717 -42.315 12.879 1.00 21.27 75 GLY A C 1
ATOM 634 O O . GLY A 1 76 ? -10.259 -43.275 13.416 1.00 21.26 75 GLY A O 1
ATOM 635 N N . GLY A 1 77 ? -8.430 -42.270 12.597 1.00 21.21 76 GLY A N 1
ATOM 636 C CA . GLY A 1 77 ? -7.576 -43.422 12.825 1.00 23.02 76 GLY A CA 1
ATOM 637 C C . GLY A 1 77 ? -6.285 -43.130 13.542 1.00 21.84 76 GLY A C 1
ATOM 638 O O . GLY A 1 77 ? -5.899 -41.982 13.732 1.00 19.46 76 GLY A O 1
ATOM 639 N N . SER A 1 78 ? -5.607 -44.220 13.933 1.00 21.51 77 SER A N 1
ATOM 640 C CA A SER A 1 78 ? -4.314 -44.154 14.595 0.50 20.98 77 SER A CA 1
ATOM 641 C CA B SER A 1 78 ? -4.312 -44.149 14.589 0.50 20.32 77 SER A CA 1
ATOM 642 C C . SER A 1 78 ? -3.297 -43.528 13.640 1.00 25.39 77 SER A C 1
ATOM 643 O O . SER A 1 78 ? -3.345 -43.770 12.440 1.00 30.31 77 SER A O 1
ATOM 648 N N . GLY A 1 79 ? -2.424 -42.714 14.168 1.00 20.84 78 GLY A N 1
ATOM 649 C CA . GLY A 1 79 ? -1.379 -42.076 13.388 1.00 19.49 78 GLY A CA 1
ATOM 650 C C . GLY A 1 79 ? -1.413 -40.577 13.524 1.00 20.63 78 GLY A C 1
ATOM 651 O O . GLY A 1 79 ? -2.491 -39.969 13.613 1.00 20.17 78 GLY A O 1
ATOM 652 N N . ALA A 1 80 ? -0.242 -39.974 13.564 1.00 20.88 79 ALA A N 1
ATOM 653 C CA . ALA A 1 80 ? -0.116 -38.534 13.644 1.00 20.30 79 ALA A CA 1
ATOM 654 C C . ALA A 1 80 ? -0.395 -37.906 12.279 1.00 20.07 79 ALA A C 1
ATOM 655 O O . ALA A 1 80 ? -0.249 -38.562 11.242 1.00 19.57 79 ALA A O 1
ATOM 657 N N . PRO A 1 81 ? -0.790 -36.629 12.260 1.00 17.77 80 PRO A N 1
ATOM 658 C CA . PRO A 1 81 ? -0.893 -35.928 10.962 1.00 16.81 80 PRO A CA 1
ATOM 659 C C . PRO A 1 81 ? 0.481 -35.897 10.270 1.00 18.42 80 PRO A C 1
ATOM 660 O O . PRO A 1 81 ? 1.534 -35.828 10.932 1.00 20.08 80 PRO A O 1
ATOM 664 N N . ILE A 1 82 ? 0.465 -35.968 8.940 1.00 15.84 81 ILE A N 1
ATOM 665 C CA . ILE A 1 82 ? 1.674 -35.963 8.124 1.00 16.30 81 ILE A CA 1
ATOM 666 C C . ILE A 1 82 ? 1.786 -34.549 7.577 1.00 18.03 81 ILE A C 1
ATOM 667 O O . ILE A 1 82 ? 0.855 -34.074 6.918 1.00 17.16 81 ILE A O 1
ATOM 672 N N . THR A 1 83 ? 2.862 -33.859 7.879 1.00 16.48 82 THR A N 1
ATOM 673 C CA . THR A 1 83 ? 2.997 -32.462 7.500 1.00 16.03 82 THR A CA 1
ATOM 674 C C . THR A 1 83 ? 4.220 -32.204 6.676 1.00 17.30 82 THR A C 1
ATOM 675 O O . THR A 1 83 ? 5.210 -32.963 6.751 1.00 18.74 82 THR A O 1
ATOM 679 N N . GLY A 1 84 ? 4.200 -31.104 5.941 1.00 15.11 83 GLY A N 1
ATOM 680 C CA . GLY A 1 84 ? 5.372 -30.723 5.159 1.00 14.95 83 GLY A CA 1
ATOM 681 C C . GLY A 1 84 ? 5.125 -29.446 4.414 1.00 15.03 83 GLY A C 1
ATOM 682 O O . GLY A 1 84 ? 4.035 -28.858 4.467 1.00 14.46 83 GLY A O 1
ATOM 683 N N . ASP A 1 85 ? 6.148 -29.009 3.696 1.00 14.33 84 ASP A N 1
ATOM 684 C CA . ASP A 1 85 ? 6.087 -27.863 2.830 1.00 14.06 84 ASP A CA 1
ATOM 685 C C . ASP A 1 85 ? 6.225 -28.352 1.407 1.00 16.45 84 ASP A C 1
ATOM 686 O O . ASP A 1 85 ? 7.080 -29.196 1.115 1.00 16.98 84 ASP A O 1
ATOM 691 N N A MET A 1 86 ? 5.444 -27.815 0.511 0.50 13.14 85 MET A N 1
ATOM 692 N N B MET A 1 86 ? 5.403 -27.802 0.508 0.50 14.57 85 MET A N 1
ATOM 693 C CA A MET A 1 86 ? 5.649 -28.180 -0.875 0.50 11.55 85 MET A CA 1
ATOM 694 C CA B MET A 1 86 ? 5.491 -28.059 -0.930 0.50 14.22 85 MET A CA 1
ATOM 695 C C A MET A 1 86 ? 6.790 -27.351 -1.441 0.50 12.90 85 MET A C 1
ATOM 696 C C B MET A 1 86 ? 6.696 -27.282 -1.477 0.50 15.34 85 MET A C 1
ATOM 697 O O A MET A 1 86 ? 7.298 -26.420 -0.797 0.50 12.55 85 MET A O 1
ATOM 698 O O B MET A 1 86 ? 7.152 -26.307 -0.858 0.50 14.80 85 MET A O 1
ATOM 707 N N . MET A 1 87 ? 7.174 -27.679 -2.661 1.00 13.27 86 MET A N 1
ATOM 708 C CA . MET A 1 87 ? 8.191 -26.948 -3.403 1.00 13.30 86 MET A CA 1
ATOM 709 C C . MET A 1 87 ? 7.608 -26.659 -4.796 1.00 13.85 86 MET A C 1
ATOM 710 O O . MET A 1 87 ? 6.938 -27.520 -5.376 1.00 13.56 86 MET A O 1
ATOM 715 N N . ALA A 1 88 ? 7.918 -25.506 -5.359 1.00 13.00 87 ALA A N 1
ATOM 716 C CA . ALA A 1 88 ? 7.541 -25.166 -6.728 1.00 12.82 87 ALA A CA 1
ATOM 717 C C . ALA A 1 88 ? 8.465 -25.931 -7.690 1.00 13.25 87 ALA A C 1
ATOM 718 O O . ALA A 1 88 ? 9.659 -26.089 -7.437 1.00 13.07 87 ALA A O 1
ATOM 720 N N . MET A 1 89 ? 7.884 -26.488 -8.758 1.00 13.28 88 MET A N 1
ATOM 721 C CA . MET A 1 89 ? 8.678 -27.250 -9.723 1.00 12.88 88 MET A CA 1
ATOM 722 C C . MET A 1 89 ? 7.916 -27.397 -11.024 1.00 14.45 88 MET A C 1
ATOM 723 O O . MET A 1 89 ? 6.688 -27.285 -11.055 1.00 14.78 88 MET A O 1
ATOM 728 N N . VAL A 1 90 ? 8.649 -27.692 -12.095 1.00 13.43 89 VAL A N 1
ATOM 729 C CA . VAL A 1 90 ? 8.012 -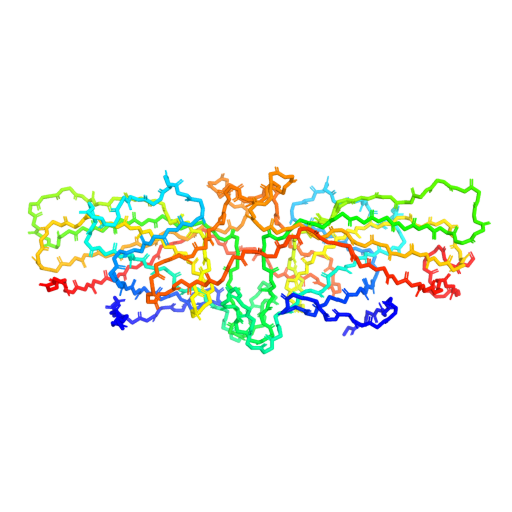27.899 -13.399 1.00 14.02 89 VAL A CA 1
ATOM 730 C C . VAL A 1 90 ? 8.031 -29.387 -13.795 1.00 14.31 89 VAL A C 1
ATOM 731 O O . VAL A 1 90 ? 9.009 -30.108 -13.522 1.00 14.30 89 VAL A O 1
ATOM 735 N N . ALA A 1 91 ? 6.984 -29.815 -14.470 1.00 13.45 90 ALA A N 1
ATOM 736 C CA . ALA A 1 91 ? 6.849 -31.194 -14.973 1.00 14.57 90 ALA A CA 1
ATOM 737 C C . ALA A 1 91 ? 6.368 -31.100 -16.405 1.00 16.30 90 ALA A C 1
ATOM 738 O O . ALA A 1 91 ? 6.205 -29.998 -16.957 1.00 16.08 90 ALA A O 1
ATOM 740 N N . SER A 1 92 ? 6.146 -32.269 -17.045 1.00 15.59 91 SER A N 1
ATOM 741 C CA . SER A 1 92 ? 5.748 -32.290 -18.457 1.00 16.70 91 SER A CA 1
ATOM 742 C C . SER A 1 92 ? 4.382 -31.652 -18.721 1.00 18.89 91 SER A C 1
ATOM 743 O O . SER A 1 92 ? 4.086 -31.286 -19.866 1.00 19.17 91 SER A O 1
ATOM 746 N N . ASP A 1 93 ? 3.570 -31.488 -17.679 1.00 17.59 92 ASP A N 1
ATOM 747 C CA . ASP A 1 93 ? 2.260 -30.842 -17.777 1.00 18.31 92 ASP A CA 1
ATOM 748 C C . ASP A 1 93 ? 2.320 -29.412 -17.177 1.00 20.99 92 ASP A C 1
ATOM 749 O O . ASP A 1 93 ? 1.263 -28.843 -16.887 1.00 23.51 92 ASP A O 1
ATOM 754 N N . GLY A 1 94 ? 3.519 -28.850 -17.013 1.00 16.57 93 GLY A N 1
ATOM 755 C CA . GLY A 1 94 ? 3.679 -27.487 -16.509 1.00 16.33 93 GLY A CA 1
ATOM 756 C C . GLY A 1 94 ? 4.075 -27.398 -15.053 1.00 16.05 93 GLY A C 1
ATOM 757 O O . GLY A 1 94 ? 4.389 -28.402 -14.413 1.00 14.89 93 GLY A O 1
ATOM 758 N N . PRO A 1 95 ? 4.055 -26.162 -14.527 1.00 13.99 94 PRO A N 1
ATOM 759 C CA . PRO A 1 95 ? 4.486 -25.940 -13.135 1.00 13.84 94 PRO A CA 1
ATOM 760 C C . PRO A 1 95 ? 3.436 -26.355 -12.120 1.00 15.92 94 PRO A C 1
ATOM 761 O O . PRO A 1 95 ? 2.230 -26.345 -12.400 1.00 15.88 94 PRO A O 1
ATOM 765 N N . HIS A 1 96 ? 3.916 -26.725 -10.932 1.00 13.96 95 HIS A N 1
ATOM 766 C CA . HIS A 1 96 ? 3.074 -27.103 -9.807 1.00 12.99 95 HIS A CA 1
ATOM 767 C C . HIS A 1 96 ? 3.764 -26.724 -8.515 1.00 13.80 95 HIS A C 1
ATOM 768 O O . HIS A 1 96 ? 4.939 -26.375 -8.519 1.00 13.64 95 HIS A O 1
ATOM 775 N N . TYR A 1 97 ? 3.054 -26.870 -7.403 1.00 12.54 96 TYR A N 1
ATOM 776 C CA . TYR A 1 97 ? 3.668 -26.964 -6.077 1.00 12.28 96 TYR A CA 1
ATOM 777 C C . TYR A 1 97 ? 3.471 -28.436 -5.682 1.00 12.52 96 TYR A C 1
ATOM 778 O O . TYR A 1 97 ? 2.381 -28.984 -5.914 1.00 13.38 96 TYR A O 1
ATOM 787 N N . GLY A 1 98 ? 4.489 -29.095 -5.157 1.00 12.29 97 GLY A N 1
ATOM 788 C CA . GLY A 1 98 ? 4.329 -30.515 -4.841 1.00 12.82 97 GLY A CA 1
ATOM 789 C C . GLY A 1 98 ? 5.306 -31.030 -3.820 1.00 13.81 97 GLY A C 1
ATOM 790 O O . GLY A 1 98 ? 6.273 -30.348 -3.456 1.00 13.13 97 GLY A O 1
ATOM 791 N N . ASP A 1 99 ? 5.082 -32.261 -3.374 1.00 13.22 98 ASP A N 1
ATOM 792 C CA . ASP A 1 99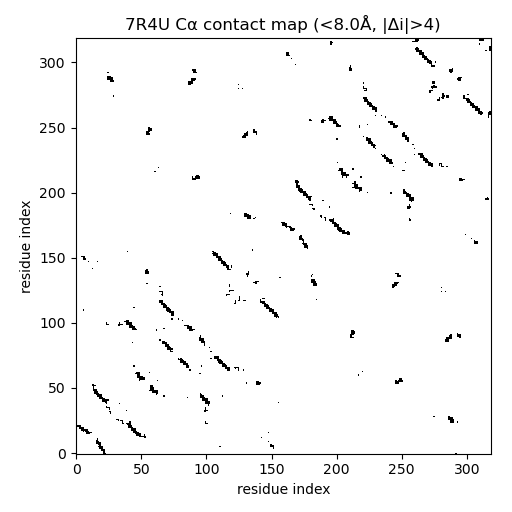 ? 6.012 -32.951 -2.472 1.00 13.98 98 ASP A CA 1
ATOM 793 C C . ASP A 1 99 ? 5.796 -34.436 -2.510 1.00 14.76 98 ASP A C 1
ATOM 794 O O . ASP A 1 99 ? 4.652 -34.878 -2.637 1.00 14.19 98 ASP A O 1
ATOM 799 N N . ASN A 1 100 ? 6.887 -35.222 -2.355 1.00 14.11 99 ASN A N 1
ATOM 800 C CA . ASN A 1 100 ? 6.768 -36.672 -2.182 1.00 13.95 99 ASN A CA 1
ATOM 801 C C . ASN A 1 100 ? 6.395 -36.941 -0.724 1.00 15.50 99 ASN A C 1
ATOM 802 O O . ASN A 1 100 ? 7.000 -36.352 0.196 1.00 16.32 99 ASN A O 1
ATOM 807 N N . VAL A 1 101 ? 5.416 -37.828 -0.509 1.00 15.20 100 VAL A N 1
ATOM 808 C CA . VAL A 1 101 ? 4.900 -38.115 0.832 1.00 15.41 100 VAL A CA 1
ATOM 809 C C . VAL A 1 101 ? 4.793 -39.606 1.066 1.00 17.08 100 VAL A C 1
ATOM 810 O O . VAL A 1 101 ? 4.389 -40.350 0.160 1.00 16.28 100 VAL A O 1
ATOM 814 N N . LYS A 1 102 ? 5.101 -40.031 2.319 1.00 17.17 101 LYS A N 1
ATOM 815 C CA . LYS A 1 102 ? 4.859 -41.395 2.765 1.00 16.94 101 LYS A CA 1
ATOM 816 C C . LYS A 1 102 ? 3.564 -41.341 3.577 1.00 18.45 101 LYS A C 1
ATOM 817 O O . LYS A 1 102 ? 3.450 -40.555 4.514 1.00 18.57 101 LYS A O 1
ATOM 823 N N . LEU A 1 103 ? 2.586 -42.162 3.196 1.00 18.14 102 LEU A N 1
ATOM 824 C CA . LEU A 1 103 ? 1.298 -42.236 3.885 1.00 17.54 102 LEU A CA 1
ATOM 825 C C . LEU A 1 103 ? 1.324 -43.330 4.954 1.00 19.63 102 LEU A C 1
ATOM 826 O O . LEU A 1 103 ? 2.408 -43.826 5.296 1.00 20.11 102 LEU A O 1
ATOM 831 N N . GLN A 1 104 ? 0.152 -43.681 5.489 1.00 18.36 103 GLN A N 1
ATOM 832 C CA . GLN A 1 104 ? -0.016 -44.659 6.573 1.00 19.14 103 GLN A CA 1
ATOM 833 C C . GLN A 1 104 ? -0.948 -45.798 6.129 1.00 21.53 103 GLN A C 1
ATOM 834 O O . GLN A 1 104 ? -1.797 -46.283 6.903 1.00 22.16 103 GLN A O 1
ATOM 840 N N . GLY A 1 105 ? -0.804 -46.212 4.884 1.00 20.31 104 GLY A N 1
ATOM 841 C CA . GLY A 1 105 ? -1.593 -47.313 4.337 1.00 21.58 104 GLY A CA 1
ATOM 842 C C . GLY A 1 105 ? -2.898 -46.896 3.680 1.00 23.44 104 GLY A C 1
ATOM 843 O O . GLY A 1 105 ? -3.291 -45.723 3.726 1.00 21.98 104 GLY A O 1
ATOM 844 N N . PRO A 1 106 ? -3.601 -47.838 3.029 1.00 21.92 105 PRO A N 1
ATOM 845 C CA . PRO A 1 106 ? -4.876 -47.488 2.380 1.00 22.04 105 PRO A CA 1
ATOM 846 C C . PRO A 1 106 ? -5.938 -46.994 3.353 1.00 23.86 105 PRO A C 1
ATOM 847 O O . PRO A 1 106 ? -5.977 -47.397 4.518 1.00 24.33 105 PRO A O 1
ATOM 851 N N . GLY A 1 107 ? -6.816 -46.136 2.851 1.00 20.29 106 GLY A N 1
ATOM 852 C CA . GLY A 1 107 ? -7.903 -45.598 3.649 1.00 19.47 106 GLY A CA 1
ATOM 853 C C . GLY A 1 107 ? -8.192 -44.148 3.330 1.00 18.80 106 GLY A C 1
ATOM 854 O O . GLY A 1 107 ? -7.616 -43.571 2.386 1.00 19.58 106 GLY A O 1
ATOM 855 N N . LYS A 1 108 ? -9.118 -43.558 4.086 1.00 17.49 107 LYS A N 1
ATOM 856 C CA . LYS A 1 108 ? -9.514 -42.182 3.855 1.00 16.98 107 LYS A CA 1
ATOM 857 C C . LYS A 1 108 ? -8.569 -41.244 4.565 1.00 17.93 107 LYS A C 1
ATOM 858 O O . LYS A 1 108 ? -8.186 -41.498 5.728 1.00 17.02 107 LYS A O 1
ATOM 864 N N . TYR A 1 109 ? -8.211 -40.136 3.895 1.00 15.65 108 TYR A N 1
ATOM 865 C CA . TYR A 1 109 ? -7.350 -39.103 4.466 1.00 15.03 108 TYR A CA 1
ATOM 866 C C . TYR A 1 109 ? -7.946 -37.726 4.276 1.00 16.64 108 TYR A C 1
ATOM 867 O O . TYR A 1 109 ? -8.470 -37.444 3.205 1.00 16.72 108 TYR A O 1
ATOM 876 N N . LYS A 1 110 ? -7.782 -36.854 5.259 1.00 14.76 109 LYS A N 1
ATOM 877 C CA . LYS A 1 110 ? -8.051 -35.417 5.113 1.00 14.70 109 LYS A CA 1
ATOM 878 C C . LYS A 1 110 ? -6.773 -34.800 4.545 1.00 14.98 109 LYS A C 1
ATOM 879 O O . LYS A 1 110 ? -5.654 -35.228 4.897 1.00 15.25 109 LYS A O 1
ATOM 885 N N . VAL A 1 111 ? -6.934 -33.802 3.663 1.00 13.27 110 VAL A N 1
ATOM 886 C CA . VAL A 1 111 ? -5.809 -33.083 3.107 1.00 12.97 110 VAL A CA 1
ATOM 887 C C . VAL A 1 111 ? -6.111 -31.604 3.266 1.00 13.58 110 VAL A C 1
ATOM 888 O O . VAL A 1 111 ? -7.088 -31.110 2.696 1.00 13.09 110 VAL A O 1
ATOM 892 N N . LYS A 1 112 ? -5.262 -30.885 3.990 1.00 13.06 111 LYS A N 1
ATOM 893 C CA . LYS A 1 112 ? -5.421 -29.444 4.176 1.00 12.74 111 LYS A CA 1
ATOM 894 C C . LYS A 1 112 ? -4.218 -28.731 3.632 1.00 13.40 111 LYS A C 1
ATOM 895 O O . LYS A 1 112 ? -3.095 -29.078 4.006 1.00 14.61 111 LYS A O 1
ATOM 901 N N . TYR A 1 113 ? -4.425 -27.731 2.781 1.00 12.60 112 TYR A N 1
ATOM 902 C CA . TYR A 1 113 ? -3.330 -26.892 2.311 1.00 12.86 112 TYR A CA 1
ATOM 903 C C . TYR A 1 113 ? -3.486 -25.523 2.941 1.00 13.57 112 TYR A C 1
ATOM 904 O O . TYR A 1 113 ? -4.619 -25.022 3.071 1.00 14.37 112 TYR A O 1
ATOM 913 N N . THR A 1 114 ? -2.365 -24.903 3.338 1.00 13.64 113 THR A N 1
ATOM 914 C CA . THR A 1 114 ? -2.342 -23.521 3.846 1.00 13.59 113 THR A CA 1
ATOM 915 C C . THR A 1 114 ? -1.478 -22.777 2.814 1.00 14.04 113 THR A C 1
ATOM 916 O O . THR A 1 114 ? -0.327 -23.165 2.569 1.00 14.77 113 THR A O 1
ATOM 920 N N A ILE A 1 115 ? -2.055 -21.757 2.184 0.50 12.59 114 ILE A N 1
ATOM 921 N N B ILE A 1 115 ? -2.089 -21.793 2.133 0.50 13.25 114 ILE A N 1
ATOM 922 C CA A ILE A 1 115 ? -1.460 -21.069 1.053 0.50 12.05 114 ILE A CA 1
ATOM 923 C CA B ILE A 1 115 ? -1.544 -21.050 0.998 0.50 12.85 114 ILE A CA 1
ATOM 924 C C A ILE A 1 115 ? -1.070 -19.673 1.421 0.50 13.72 114 ILE A C 1
ATOM 925 C C B ILE A 1 115 ? -1.072 -19.700 1.479 0.50 14.07 114 ILE A C 1
ATOM 926 O O A ILE A 1 115 ? -1.919 -18.848 1.771 0.50 12.55 114 ILE A O 1
ATOM 927 O O B ILE A 1 115 ? -1.884 -18.926 1.981 0.50 12.84 114 ILE A O 1
ATOM 936 N N . TYR A 1 116 ? 0.234 -19.405 1.315 1.00 13.26 115 TYR A N 1
ATOM 937 C CA . TYR A 1 116 ? 0.836 -18.148 1.745 1.00 12.71 115 TYR A CA 1
ATOM 938 C C . TYR A 1 116 ? 1.135 -17.288 0.532 1.00 14.56 115 TYR A C 1
ATOM 939 O O . TYR A 1 116 ? 1.781 -17.743 -0.422 1.00 13.82 115 TYR A O 1
ATOM 948 N N . PRO A 1 117 ? 0.727 -16.018 0.585 1.00 12.86 116 PRO A N 1
ATOM 949 C CA . PRO A 1 117 ? 0.988 -15.110 -0.527 1.00 12.74 116 PRO A CA 1
ATOM 950 C C . PRO A 1 117 ? 2.477 -14.748 -0.604 1.00 14.10 116 PRO A C 1
ATOM 951 O O . PRO A 1 117 ? 3.250 -14.985 0.333 1.00 13.60 116 PRO A O 1
ATOM 955 N N . PRO A 1 118 ? 2.904 -14.108 -1.716 1.00 13.37 117 PRO A N 1
ATOM 956 C CA . PRO A 1 118 ? 4.331 -13.772 -1.884 1.00 13.72 117 PRO A CA 1
ATOM 957 C C . PRO A 1 118 ? 4.870 -12.846 -0.809 1.00 19.47 117 PRO A C 1
ATOM 958 O O . PRO A 1 118 ? 6.064 -12.938 -0.534 1.00 23.20 117 PRO A O 1
ATOM 962 N N . ASN A 1 119 ? 4.022 -12.041 -0.150 1.00 15.13 118 ASN A N 1
ATOM 963 C CA . ASN A 1 119 ? 4.491 -11.069 0.841 1.00 16.97 118 ASN A CA 1
ATOM 964 C C . ASN A 1 119 ? 4.328 -11.590 2.274 1.00 18.83 118 ASN A C 1
ATOM 965 O O . ASN A 1 119 ? 4.519 -10.822 3.216 1.00 19.74 118 ASN A O 1
ATOM 970 N N . ALA A 1 120 ? 4.000 -12.876 2.473 1.00 16.19 119 ALA A N 1
ATOM 971 C CA . ALA A 1 120 ? 3.833 -13.406 3.837 1.00 16.75 119 ALA A CA 1
ATOM 972 C C . ALA A 1 120 ? 5.204 -13.562 4.470 1.00 18.38 119 ALA A C 1
ATOM 973 O O . ALA A 1 120 ? 6.147 -13.985 3.819 1.00 17.62 119 ALA A O 1
ATOM 975 N N . LYS A 1 121 ? 5.308 -13.328 5.798 1.00 19.80 120 LYS A N 1
ATOM 976 C CA . LYS A 1 121 ? 6.629 -13.485 6.401 1.00 21.89 120 LYS A CA 1
ATOM 977 C C . LYS A 1 121 ? 7.158 -14.923 6.353 1.00 22.53 120 LYS A C 1
ATOM 978 O O . LYS A 1 121 ? 8.366 -15.134 6.330 1.00 24.28 120 LYS A O 1
ATOM 984 N N . GLU A 1 122 ? 6.255 -15.905 6.236 1.00 18.58 121 GLU A N 1
ATOM 985 C CA . GLU A 1 122 ? 6.645 -17.301 6.151 1.00 18.26 121 GLU A CA 1
ATOM 986 C C . GLU A 1 122 ? 7.054 -17.698 4.739 1.00 19.23 121 GLU A C 1
ATOM 987 O O . GLU A 1 122 ? 7.576 -18.793 4.564 1.00 20.00 121 GLU A O 1
ATOM 993 N N . ASN A 1 123 ? 6.766 -16.871 3.718 1.00 16.93 122 ASN A N 1
ATOM 994 C CA . ASN A 1 123 ? 7.087 -17.240 2.344 1.00 16.30 122 ASN A CA 1
ATOM 995 C C . ASN A 1 123 ? 8.523 -16.811 2.051 1.00 18.17 122 ASN A C 1
ATOM 996 O O . ASN A 1 123 ? 8.816 -15.611 2.068 1.00 17.37 122 ASN A O 1
ATOM 1001 N N . PRO A 1 124 ? 9.422 -17.762 1.787 1.00 16.70 123 PRO A N 1
ATOM 1002 C CA . PRO A 1 124 ? 10.842 -17.361 1.569 1.00 17.85 123 PRO A CA 1
ATOM 1003 C C . PRO A 1 124 ? 11.115 -16.658 0.247 1.00 19.79 123 PR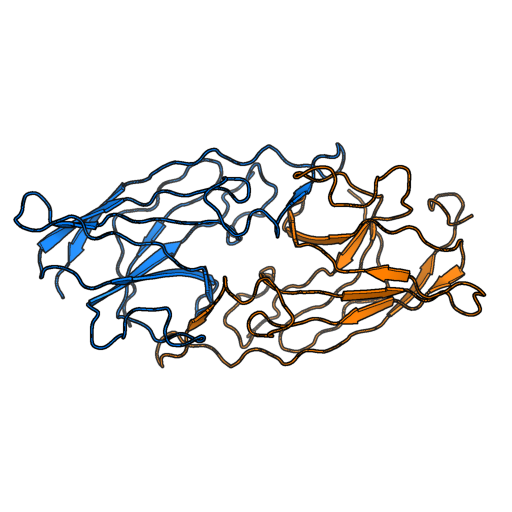O A C 1
ATOM 1004 O O . PRO A 1 124 ? 12.229 -16.185 -0.001 1.00 19.58 123 PRO A O 1
ATOM 1008 N N . MET A 1 125 ? 10.116 -16.579 -0.605 1.00 16.44 124 MET A N 1
ATOM 1009 C CA . MET A 1 125 ? 10.291 -15.935 -1.870 1.00 16.79 124 MET A CA 1
ATOM 1010 C C . MET A 1 125 ? 9.910 -14.469 -1.778 1.00 17.77 124 MET A C 1
ATOM 1011 O O . MET A 1 125 ? 10.081 -13.763 -2.763 1.00 17.76 124 MET A O 1
ATOM 1016 N N . SER A 1 126 ? 9.495 -13.940 -0.591 1.00 16.48 125 SER A N 1
ATOM 1017 C CA . SER A 1 126 ? 9.133 -12.539 -0.414 1.00 17.75 125 SER A CA 1
ATOM 1018 C C . SER A 1 126 ? 10.211 -11.540 -0.877 1.00 20.24 125 SER A C 1
ATOM 1019 O O . SER A 1 126 ? 9.835 -10.554 -1.515 1.00 20.98 125 SER A O 1
ATOM 1022 N N . PRO A 1 127 ? 11.542 -11.807 -0.746 1.00 16.73 126 PRO A N 1
ATOM 1023 C CA . PRO A 1 127 ? 12.514 -10.821 -1.245 1.00 16.87 126 PRO A CA 1
ATOM 1024 C C . PRO A 1 127 ? 12.653 -10.808 -2.781 1.00 17.47 126 PRO A C 1
ATOM 1025 O O . PRO A 1 127 ? 13.467 -10.031 -3.312 1.00 17.59 126 PRO A O 1
ATOM 1029 N N . TYR A 1 128 ? 11.987 -11.730 -3.492 1.00 15.28 127 TYR A N 1
ATOM 1030 C CA . TYR A 1 128 ? 12.219 -11.982 -4.902 1.00 14.75 127 TYR A CA 1
ATOM 1031 C C . TYR A 1 128 ? 11.015 -11.753 -5.791 1.00 15.13 127 TYR A C 1
ATOM 1032 O O . TYR A 1 128 ? 11.077 -12.080 -6.985 1.00 16.44 127 TYR A O 1
ATOM 1041 N N . TYR A 1 129 ? 9.893 -11.251 -5.233 1.00 13.75 128 TYR A N 1
ATOM 1042 C CA . TYR A 1 129 ? 8.715 -11.024 -6.077 1.00 12.90 128 TYR A CA 1
ATOM 1043 C C . TYR A 1 129 ? 7.983 -9.810 -5.620 1.00 16.00 128 TYR A C 1
ATOM 1044 O O . TYR A 1 129 ? 7.813 -9.589 -4.399 1.00 18.68 128 TYR A O 1
ATOM 1053 N N . GLY A 1 130 ? 7.540 -9.021 -6.586 1.00 15.07 129 GLY A N 1
ATOM 1054 C CA . GLY A 1 130 ? 6.845 -7.768 -6.332 1.00 16.75 129 GLY A CA 1
ATOM 1055 C C . GLY A 1 130 ? 5.471 -7.696 -6.949 1.00 15.18 129 GLY A C 1
ATOM 1056 O O . GLY A 1 130 ? 5.036 -8.584 -7.685 1.00 14.23 129 GLY A O 1
ATOM 1057 N N . ARG A 1 131 ? 4.790 -6.589 -6.645 1.00 14.72 130 ARG A N 1
ATOM 1058 C CA . ARG A 1 131 ? 3.471 -6.304 -7.175 1.00 14.62 130 ARG A CA 1
ATOM 1059 C C . ARG A 1 131 ? 3.460 -4.834 -7.523 1.00 16.63 130 ARG A C 1
ATOM 1060 O O . ARG A 1 131 ? 3.803 -4.013 -6.680 1.00 15.71 130 ARG A O 1
ATOM 1068 N N . HIS A 1 132 ? 3.051 -4.473 -8.756 1.00 14.77 131 HIS A N 1
ATOM 1069 C CA . HIS A 1 132 ? 2.948 -3.035 -9.080 1.00 14.98 131 HIS A CA 1
ATOM 1070 C C . HIS A 1 132 ? 1.831 -2.389 -8.252 1.00 15.25 131 HIS A C 1
ATOM 1071 O O . HIS A 1 132 ? 0.776 -2.991 -8.028 1.00 14.86 131 HIS A O 1
ATOM 1078 N N . THR A 1 133 ? 2.074 -1.141 -7.822 1.00 15.61 132 THR A N 1
ATOM 1079 C CA . THR A 1 133 ? 1.102 -0.400 -7.017 1.00 16.83 132 THR A CA 1
ATOM 1080 C C . THR A 1 133 ? 0.777 0.970 -7.579 1.00 19.24 132 THR A C 1
ATOM 1081 O O . THR A 1 133 ? -0.045 1.689 -6.982 1.00 19.49 132 THR A O 1
ATOM 1085 N N . ASP A 1 134 ? 1.421 1.378 -8.687 1.00 17.40 133 ASP A N 1
ATOM 1086 C CA . ASP A 1 134 ? 1.119 2.686 -9.282 1.00 17.90 133 ASP A CA 1
ATOM 1087 C C . ASP A 1 134 ? -0.277 2.653 -9.885 1.00 18.79 133 ASP A C 1
ATOM 1088 O O . ASP A 1 134 ? -0.834 1.585 -10.127 1.00 19.33 133 ASP A O 1
ATOM 1093 N N . ARG A 1 135 ? -0.871 3.822 -10.107 1.00 18.85 134 ARG A N 1
ATOM 1094 C CA . ARG A 1 135 ? -2.226 3.892 -10.622 1.00 20.11 134 ARG A CA 1
ATOM 1095 C C . ARG A 1 135 ? -2.417 3.221 -11.976 1.00 21.92 134 ARG A C 1
ATOM 1096 O O . ARG A 1 135 ? -3.382 2.480 -12.129 1.00 22.87 134 ARG A O 1
ATOM 1104 N N . GLU A 1 136 ? -1.518 3.471 -12.938 1.00 20.54 135 GLU A N 1
ATOM 1105 C CA . GLU A 1 136 ? -1.737 2.974 -14.291 1.00 23.16 135 GLU A CA 1
ATOM 1106 C C . GLU A 1 136 ? -1.519 1.487 -14.481 1.00 23.76 135 GLU A C 1
ATOM 1107 O O . GLU A 1 136 ? -2.191 0.911 -15.324 1.00 25.49 135 GLU A O 1
ATOM 1113 N N . THR A 1 137 ? -0.602 0.863 -13.720 1.00 17.50 136 THR A N 1
ATOM 1114 C CA . THR A 1 137 ? -0.304 -0.549 -13.938 1.00 16.76 136 THR A CA 1
ATOM 1115 C C . THR A 1 137 ? -0.467 -1.418 -12.708 1.00 17.46 136 THR A C 1
ATOM 1116 O O . THR A 1 137 ? -0.209 -2.626 -12.785 1.00 17.56 136 THR A O 1
ATOM 1120 N N . GLY A 1 138 ? -0.865 -0.822 -11.599 1.00 16.10 137 GLY A N 1
ATOM 1121 C CA . GLY A 1 138 ? -0.973 -1.528 -10.329 1.00 16.66 137 GLY A CA 1
ATOM 1122 C C . GLY A 1 138 ? -2.123 -2.499 -10.239 1.00 18.20 137 GLY A C 1
ATOM 1123 O O . GLY A 1 138 ? -3.078 -2.456 -11.023 1.00 17.93 137 GLY A O 1
ATOM 1124 N N . VAL A 1 139 ? -2.043 -3.383 -9.248 1.00 16.01 138 VAL A N 1
ATOM 1125 C CA . VAL A 1 139 ? -3.062 -4.384 -9.005 1.00 15.64 138 VAL A CA 1
ATOM 1126 C C . VAL A 1 139 ? -3.483 -4.321 -7.538 1.00 16.82 138 VAL A C 1
ATOM 1127 O O . VAL A 1 139 ? -2.892 -3.561 -6.745 1.00 17.63 138 VAL A O 1
ATOM 1131 N N . ARG A 1 140 ? -4.498 -5.095 -7.179 1.00 16.37 139 ARG A N 1
ATOM 1132 C CA . ARG A 1 140 ? -4.997 -5.106 -5.806 1.00 17.14 139 ARG A CA 1
ATOM 1133 C C . ARG A 1 140 ? -4.015 -5.797 -4.871 1.00 16.73 139 ARG A C 1
ATOM 1134 O O . ARG A 1 140 ? -3.134 -6.566 -5.318 1.00 16.17 139 ARG A O 1
ATOM 1142 N N . PRO A 1 141 ? -4.138 -5.575 -3.551 1.00 16.59 140 PRO A N 1
ATOM 1143 C CA . PRO A 1 141 ? -3.221 -6.221 -2.609 1.00 15.90 140 PRO A CA 1
ATOM 1144 C C . PRO A 1 141 ?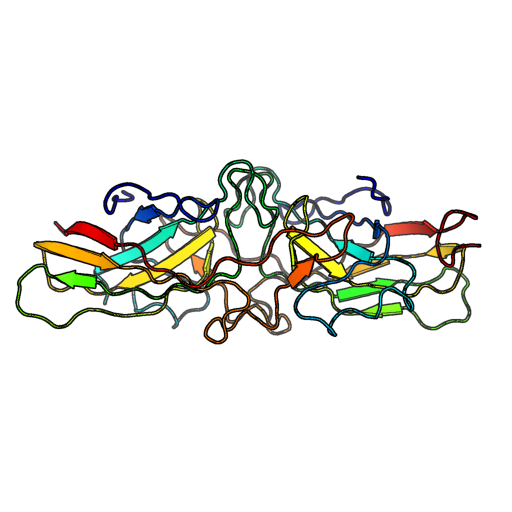 -3.289 -7.741 -2.674 1.00 16.48 140 PRO A C 1
ATOM 1145 O O . PRO A 1 141 ? -4.267 -8.343 -3.123 1.00 16.12 140 PRO A O 1
ATOM 1149 N N . TRP A 1 142 ? -2.221 -8.371 -2.211 1.00 14.82 141 TRP A N 1
ATOM 1150 C CA . TRP A 1 142 ? -2.192 -9.821 -2.108 1.00 15.33 141 TRP A CA 1
ATOM 1151 C C . TRP A 1 142 ? -3.289 -10.305 -1.158 1.00 16.75 141 TRP A C 1
ATOM 1152 O O . TRP A 1 142 ? -3.636 -9.626 -0.176 1.00 17.34 141 TRP A O 1
ATOM 1163 N N . PHE A 1 143 ? -3.802 -11.499 -1.417 1.00 14.72 142 PHE A N 1
ATOM 1164 C CA . PHE A 1 143 ? -4.701 -12.191 -0.515 1.00 14.74 142 PHE A CA 1
ATOM 1165 C C . PHE A 1 143 ? -3.969 -12.474 0.801 1.00 16.11 142 PHE A C 1
ATOM 1166 O O . PHE A 1 143 ? -2.725 -12.499 0.833 1.00 16.02 142 PHE A O 1
ATOM 1174 N N . LYS A 1 144 ? -4.715 -12.737 1.869 1.00 14.90 143 LYS A N 1
ATOM 1175 C CA . LYS A 1 144 ? -4.125 -13.118 3.146 1.00 15.36 143 LYS A CA 1
ATOM 1176 C C . LYS A 1 144 ? -4.065 -14.653 3.195 1.00 14.82 143 LYS A C 1
ATOM 1177 O O . LYS A 1 144 ? -4.878 -15.344 2.570 1.00 15.11 143 LYS A O 1
ATOM 1183 N N . THR A 1 145 ? -3.097 -15.178 3.898 1.00 13.45 144 THR A N 1
ATOM 1184 C CA . THR A 1 145 ? -2.892 -16.618 4.053 1.00 13.06 144 THR A CA 1
ATOM 1185 C C . THR A 1 145 ? -4.219 -17.291 4.418 1.00 14.29 144 THR A C 1
ATOM 1186 O O . THR A 1 145 ? -4.949 -16.810 5.305 1.00 13.97 144 THR A O 1
ATOM 1190 N N . PHE A 1 146 ? -4.521 -18.412 3.744 1.00 12.71 145 PHE A N 1
ATOM 1191 C CA . PHE A 1 146 ? -5.763 -19.144 4.030 1.00 12.28 145 PHE A CA 1
ATOM 1192 C C . PHE A 1 146 ? -5.574 -20.613 3.821 1.00 13.19 145 PHE A C 1
ATOM 1193 O O . PHE A 1 146 ? -4.581 -21.034 3.203 1.00 13.50 145 PHE A O 1
ATOM 1201 N N . SER A 1 147 ? -6.525 -21.400 4.320 1.00 12.53 146 SER A N 1
ATOM 1202 C CA . SER A 1 147 ? -6.493 -22.849 4.159 1.00 12.55 146 SER A CA 1
ATOM 1203 C C . SER A 1 147 ? -7.693 -23.349 3.397 1.00 13.51 146 SER A C 1
ATOM 1204 O O . SER A 1 147 ? -8.751 -22.698 3.382 1.00 13.09 146 SER A O 1
ATOM 1207 N N . VAL A 1 148 ? -7.494 -24.512 2.758 1.00 12.76 147 VAL A N 1
ATOM 1208 C CA A VAL A 1 148 ? -8.541 -25.245 2.044 0.50 12.34 147 VAL A CA 1
ATOM 1209 C CA B VAL A 1 148 ? -8.496 -25.240 1.984 0.50 12.87 147 VAL A CA 1
ATOM 1210 C C . VAL A 1 148 ? -8.378 -26.699 2.409 1.00 13.35 147 VAL A C 1
ATOM 1211 O O . VAL A 1 148 ? -7.255 -27.163 2.607 1.00 13.65 147 VAL A O 1
ATOM 1218 N N . GLU A 1 149 ? -9.480 -27.438 2.512 1.00 12.05 148 GLU A N 1
ATOM 1219 C CA . GLU A 1 149 ? -9.420 -28.842 2.903 1.00 12.78 148 GLU A CA 1
ATOM 1220 C C . GLU A 1 149 ? -10.329 -29.711 2.097 1.00 13.06 148 GLU A C 1
ATOM 1221 O O . GLU A 1 149 ? -11.417 -29.283 1.705 1.00 13.69 148 GLU A O 1
ATOM 1227 N N . TRP A 1 150 ? -9.874 -30.951 1.875 1.00 12.42 149 TRP A N 1
ATOM 1228 C CA . TRP A 1 150 ? -10.614 -31.981 1.146 1.00 13.17 149 TRP A CA 1
ATOM 1229 C C . TRP A 1 150 ? -10.387 -33.313 1.839 1.00 14.55 149 TRP A C 1
ATOM 1230 O O . TRP A 1 150 ? -9.633 -33.413 2.803 1.00 15.13 149 TRP A O 1
ATOM 1241 N N . ASP A 1 151 ? -10.973 -34.345 1.304 1.00 15.85 150 ASP A N 1
ATOM 1242 C CA . ASP A 1 151 ? -10.582 -35.696 1.693 1.00 17.13 150 ASP A CA 1
ATOM 1243 C C . ASP A 1 151 ? -10.565 -36.576 0.479 1.00 18.43 150 ASP A C 1
ATOM 1244 O O . ASP A 1 151 ? -11.093 -36.207 -0.578 1.00 18.35 150 ASP A O 1
ATOM 1249 N N . PHE A 1 152 ? -9.871 -37.672 0.590 1.00 16.58 151 PHE A N 1
ATOM 1250 C CA . PHE A 1 152 ? -9.795 -38.642 -0.525 1.00 16.82 151 PHE A CA 1
ATOM 1251 C C . PHE A 1 152 ? -9.569 -40.010 0.030 1.00 18.23 151 PHE A C 1
ATOM 1252 O O . PHE A 1 152 ? -9.197 -40.149 1.198 1.00 17.15 151 PHE A O 1
ATOM 1260 N N . THR A 1 153 ? -9.778 -41.033 -0.794 1.00 17.42 152 THR A N 1
ATOM 1261 C CA . THR A 1 153 ? -9.536 -42.415 -0.401 1.00 17.76 152 THR A CA 1
ATOM 1262 C C . THR A 1 153 ? -8.304 -42.901 -1.133 1.00 19.74 152 THR A C 1
ATOM 1263 O O . THR A 1 153 ? -8.272 -42.894 -2.363 1.00 20.22 152 THR A O 1
ATOM 1267 N N . TYR A 1 154 ? -7.265 -43.257 -0.378 1.00 18.27 153 TYR A N 1
ATOM 1268 C CA . TYR A 1 154 ? -6.038 -43.807 -0.937 1.00 18.33 153 TYR A CA 1
ATOM 1269 C C . TYR A 1 154 ? -6.208 -45.321 -1.078 1.00 23.26 153 TYR A C 1
ATOM 1270 O O . TYR A 1 154 ? -6.509 -46.002 -0.096 1.00 22.37 153 TYR A O 1
ATOM 1279 N N . ALA A 1 155 ? -5.997 -45.848 -2.290 1.00 22.91 154 ALA A N 1
ATOM 1280 C CA . ALA A 1 155 ? -6.160 -47.297 -2.492 1.00 25.88 154 ALA A CA 1
ATOM 1281 C C . ALA A 1 155 ? -4.820 -48.010 -2.524 1.00 36.23 154 ALA A C 1
ATOM 1282 O O . ALA A 1 155 ? -4.733 -49.194 -2.158 1.00 38.67 154 ALA A O 1
ATOM 1284 N N . GLY A 1 156 ? -3.804 -47.281 -2.982 1.00 33.70 155 GLY A N 1
ATOM 1285 C CA . GLY A 1 156 ? -2.442 -47.754 -3.191 1.00 64.53 155 GLY A CA 1
ATOM 1286 C C . GLY A 1 156 ? -1.872 -47.231 -4.497 1.00 97.90 155 GLY A C 1
ATOM 1287 O O . GLY A 1 156 ? -2.485 -46.393 -5.169 1.00 63.51 155 GLY A O 1
ATOM 1288 N N . MET B 1 1 ? -3.684 0.246 -22.008 1.00 29.31 0 MET B N 1
ATOM 1289 C CA . MET B 1 1 ? -2.395 0.797 -21.591 1.00 28.49 0 MET B CA 1
ATOM 1290 C C . MET B 1 1 ? -1.439 0.725 -22.766 1.00 27.46 0 MET B C 1
ATOM 1291 O O . MET B 1 1 ? -1.613 -0.140 -23.632 1.00 26.09 0 MET B O 1
ATOM 1296 N N . LEU B 1 2 ? -0.367 1.553 -22.730 1.00 24.02 1 LEU B N 1
ATOM 1297 C CA . LEU B 1 2 ? 0.704 1.535 -23.749 1.00 22.32 1 LEU B CA 1
ATOM 1298 C C . LEU B 1 2 ? 2.092 1.264 -23.212 1.00 22.20 1 LEU B C 1
ATOM 1299 O O . LEU B 1 2 ? 2.483 1.758 -22.149 1.00 23.87 1 LEU B O 1
ATOM 1304 N N . GLU B 1 3 ? 2.857 0.427 -23.942 1.00 17.88 2 GLU B N 1
ATOM 1305 C CA . GLU B 1 3 ? 4.258 0.133 -23.668 1.00 16.44 2 GLU B CA 1
ATOM 1306 C C . GLU B 1 3 ? 5.006 0.337 -24.976 1.00 17.00 2 GLU B C 1
ATOM 1307 O O . GLU B 1 3 ? 4.392 0.545 -26.019 1.00 16.36 2 GLU B O 1
ATOM 1313 N N . TYR B 1 4 ? 6.336 0.316 -24.910 1.00 15.39 3 TYR B N 1
ATOM 1314 C CA . TYR B 1 4 ? 7.170 0.642 -26.056 1.00 15.55 3 TYR B CA 1
ATOM 1315 C C . TYR B 1 4 ? 8.168 -0.469 -26.331 1.00 15.28 3 TYR B C 1
ATOM 1316 O O . TYR B 1 4 ? 8.822 -0.947 -25.408 1.00 15.89 3 TYR B O 1
ATOM 1325 N N . PRO B 1 5 ? 8.358 -0.868 -27.580 1.00 14.78 4 PRO B N 1
ATOM 1326 C CA . PRO B 1 5 ? 9.292 -1.955 -27.871 1.00 15.81 4 PRO B CA 1
ATOM 1327 C C . PRO B 1 5 ? 10.752 -1.556 -27.933 1.00 17.40 4 PRO B C 1
ATOM 1328 O O . PRO B 1 5 ? 11.082 -0.432 -28.323 1.00 18.49 4 PRO B O 1
ATOM 1332 N N . ILE B 1 6 ? 11.622 -2.504 -27.600 1.00 16.36 5 ILE B N 1
ATOM 1333 C CA . ILE B 1 6 ? 13.062 -2.403 -27.811 1.00 16.80 5 ILE B CA 1
ATOM 1334 C C . ILE B 1 6 ? 13.355 -3.492 -28.846 1.00 19.13 5 ILE B C 1
ATOM 1335 O O . ILE B 1 6 ? 13.387 -4.674 -28.522 1.00 18.38 5 ILE B O 1
ATOM 1340 N N . GLY B 1 7 ? 13.552 -3.075 -30.099 1.00 18.18 6 GLY B N 1
ATOM 1341 C CA . GLY B 1 7 ? 13.780 -4.044 -31.172 1.00 18.59 6 GLY B CA 1
ATOM 1342 C C . GLY B 1 7 ? 12.595 -4.975 -31.358 1.00 21.10 6 GLY B C 1
ATOM 1343 O O . GLY B 1 7 ? 11.448 -4.565 -31.149 1.00 20.13 6 GLY B O 1
ATOM 1344 N N . THR B 1 8 ? 12.859 -6.211 -31.772 1.00 18.48 7 THR B N 1
ATOM 1345 C CA . THR B 1 8 ? 11.833 -7.225 -32.005 1.00 18.61 7 THR B CA 1
ATOM 1346 C C . THR B 1 8 ? 12.202 -8.451 -31.194 1.00 19.70 7 THR B C 1
ATOM 1347 O O . THR B 1 8 ? 13.392 -8.690 -30.907 1.00 18.06 7 THR B O 1
ATOM 1351 N N . PRO B 1 9 ? 11.200 -9.249 -30.786 1.00 17.17 8 PRO B N 1
ATOM 1352 C CA . PRO B 1 9 ? 11.509 -10.404 -29.940 1.00 17.38 8 PRO B CA 1
ATOM 1353 C C . PRO B 1 9 ? 12.416 -11.420 -30.607 1.00 19.64 8 PRO B C 1
ATOM 1354 O O . PRO B 1 9 ? 12.455 -11.563 -31.846 1.00 20.17 8 PRO B O 1
ATOM 1358 N N . GLN B 1 10 ? 13.138 -12.163 -29.761 1.00 17.99 9 GLN B N 1
ATOM 1359 C CA . GLN B 1 10 ? 14.032 -13.224 -30.235 1.00 18.38 9 GLN B CA 1
ATOM 1360 C C . GLN B 1 10 ? 13.640 -14.551 -29.641 1.00 19.37 9 GLN B C 1
ATOM 1361 O O . GLN B 1 10 ? 13.364 -14.620 -28.439 1.00 19.43 9 GLN B O 1
ATOM 1367 N N . ASN B 1 11 ? 13.624 -15.606 -30.446 1.00 19.32 10 ASN B N 1
ATOM 1368 C CA . ASN B 1 11 ? 13.265 -16.938 -29.983 1.00 19.96 10 ASN B CA 1
ATOM 1369 C C . ASN B 1 11 ? 14.494 -17.761 -29.718 1.00 22.76 10 ASN B C 1
ATOM 1370 O O . ASN B 1 11 ? 15.285 -17.983 -30.645 1.00 22.38 10 ASN B O 1
ATOM 1375 N N . LEU B 1 12 ? 14.641 -18.226 -28.481 1.00 20.57 11 LEU B N 1
ATOM 1376 C CA . LEU B 1 12 ? 15.813 -19.052 -28.104 1.00 22.85 11 LEU B CA 1
ATOM 1377 C C . LEU B 1 12 ? 15.408 -20.046 -27.016 1.00 23.52 11 LEU B C 1
ATOM 1378 O O . LEU B 1 12 ? 14.680 -19.640 -26.126 1.00 20.60 11 LEU B O 1
ATOM 1383 N N . ALA B 1 13 ? 15.881 -21.289 -27.138 1.00 23.04 12 ALA B N 1
ATOM 1384 C CA . ALA B 1 13 ? 15.674 -22.325 -26.115 1.00 23.23 12 ALA B CA 1
ATOM 1385 C C . ALA B 1 13 ? 14.203 -22.547 -25.725 1.00 23.77 12 ALA B C 1
ATOM 1386 O O . ALA B 1 13 ? 13.883 -22.763 -24.553 1.00 24.38 12 ALA B O 1
ATOM 1388 N N . GLY B 1 14 ? 13.325 -22.502 -26.709 1.00 20.82 13 GLY B N 1
ATOM 1389 C CA . GLY B 1 14 ? 11.907 -22.766 -26.493 1.00 20.41 13 GLY B CA 1
ATOM 1390 C C . GLY B 1 14 ? 11.161 -21.618 -25.848 1.00 18.60 13 GLY B C 1
ATOM 1391 O O . GLY B 1 14 ? 10.059 -21.836 -25.339 1.00 17.60 13 GLY B O 1
ATOM 1392 N N . MET B 1 15 ? 11.754 -20.388 -25.890 1.00 17.71 14 MET B N 1
ATOM 1393 C CA . MET B 1 15 ? 11.160 -19.200 -25.298 1.00 16.93 14 MET B CA 1
ATOM 1394 C C . MET B 1 15 ? 11.208 -18.015 -26.244 1.00 18.30 14 MET B C 1
ATOM 1395 O O . MET B 1 15 ? 12.142 -17.871 -27.035 1.00 18.22 14 MET B O 1
ATOM 1400 N N . GLU B 1 16 ? 10.228 -17.127 -26.108 1.00 17.22 15 GLU B N 1
ATOM 1401 C CA . GLU B 1 16 ? 10.261 -15.843 -26.758 1.00 16.92 15 GLU B CA 1
ATOM 1402 C C . GLU B 1 16 ? 10.830 -14.890 -25.729 1.00 17.54 15 GLU B C 1
ATOM 1403 O O . GLU B 1 16 ? 10.316 -14.817 -24.604 1.00 17.93 15 GLU B O 1
ATOM 1409 N N . ILE B 1 17 ? 11.882 -14.149 -26.128 1.00 16.25 16 ILE B N 1
ATOM 1410 C CA A ILE B 1 17 ? 12.551 -13.145 -25.308 0.50 16.12 16 ILE B CA 1
ATOM 1411 C CA B ILE B 1 17 ? 12.488 -13.131 -25.278 0.50 15.57 16 ILE B CA 1
ATOM 1412 C C . ILE B 1 17 ? 12.270 -11.779 -25.925 1.00 16.95 16 ILE B C 1
ATOM 1413 O O . ILE B 1 17 ? 12.792 -11.500 -27.009 1.00 16.79 16 ILE B O 1
ATOM 1422 N N . ALA B 1 18 ? 11.480 -10.946 -25.259 1.00 15.71 17 ALA B N 1
ATOM 1423 C CA . ALA B 1 18 ? 11.155 -9.623 -25.766 1.00 16.39 17 ALA B CA 1
ATOM 1424 C C . ALA B 1 18 ? 11.600 -8.560 -24.759 1.00 16.47 17 ALA B C 1
ATOM 1425 O O . ALA B 1 18 ? 11.583 -8.785 -23.530 1.00 17.15 17 ALA B O 1
ATOM 1427 N N . ALA B 1 19 ? 12.024 -7.406 -25.262 1.00 15.82 18 ALA B N 1
ATOM 1428 C CA . ALA B 1 19 ? 12.412 -6.268 -24.451 1.00 14.96 18 ALA B CA 1
ATOM 1429 C C . ALA B 1 19 ? 11.422 -5.156 -24.718 1.00 16.44 18 ALA B C 1
ATOM 1430 O O . ALA B 1 19 ? 11.082 -4.841 -25.878 1.00 15.64 18 ALA B O 1
ATOM 1432 N N A VAL B 1 20 ? 10.931 -4.565 -23.654 0.50 14.21 19 VAL B N 1
ATOM 1433 N N B VAL B 1 20 ? 10.865 -4.620 -23.623 0.50 14.71 19 VAL B N 1
ATOM 1434 C CA A VAL B 1 20 ? 9.997 -3.467 -23.753 0.50 13.96 19 VAL B CA 1
ATOM 1435 C CA B VAL B 1 20 ? 9.816 -3.605 -23.604 0.50 14.78 19 VAL B CA 1
ATOM 1436 C C A VAL B 1 20 ? 10.299 -2.507 -22.627 0.50 14.43 19 VAL B C 1
ATOM 1437 C C B VAL B 1 20 ? 10.122 -2.585 -22.515 0.50 16.46 19 VAL B C 1
ATOM 1438 O O A VAL B 1 20 ? 11.075 -2.830 -21.709 0.50 13.88 19 VAL B O 1
ATOM 1439 O O B VAL B 1 20 ? 10.698 -2.952 -21.493 0.50 15.33 19 VAL B O 1
ATOM 1446 N N . TYR B 1 21 ? 9.656 -1.335 -22.675 1.00 15.00 20 TYR B N 1
ATOM 1447 C CA . TYR B 1 21 ? 9.752 -0.375 -21.595 1.00 15.06 20 TYR B CA 1
ATOM 1448 C C . TYR B 1 21 ? 8.447 0.393 -21.468 1.00 16.52 20 TYR B C 1
ATOM 1449 O O . TYR B 1 21 ? 7.620 0.448 -22.396 1.00 16.21 20 TYR B O 1
ATOM 1458 N N . LEU B 1 22 ? 8.275 1.043 -20.318 1.00 16.10 21 LEU B N 1
ATOM 1459 C CA . LEU B 1 22 ? 7.130 1.920 -20.051 1.00 16.17 21 LEU B CA 1
ATOM 1460 C C . LEU B 1 22 ? 7.588 2.954 -19.039 1.00 16.89 21 LEU B C 1
ATOM 1461 O O . 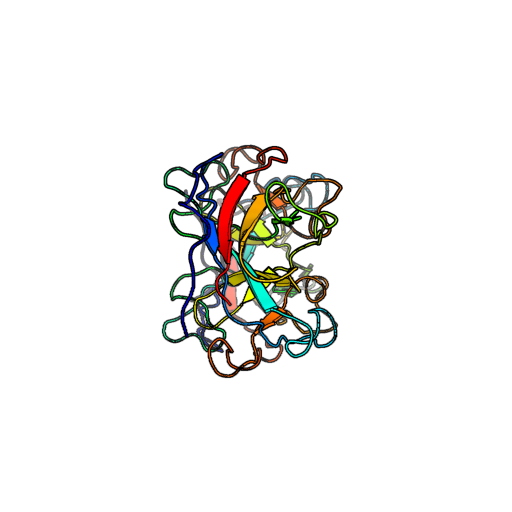LEU B 1 22 ? 8.790 3.057 -18.754 1.00 16.20 21 LEU B O 1
ATOM 1466 N N . GLN B 1 23 ? 6.664 3.751 -18.516 1.00 16.82 22 GLN B N 1
ATOM 1467 C CA . GLN B 1 23 ? 7.048 4.726 -17.517 1.00 17.31 22 GLN B CA 1
ATOM 1468 C C . GLN B 1 23 ? 7.544 4.027 -16.245 1.00 17.64 22 GLN B C 1
ATOM 1469 O O . GLN B 1 23 ? 7.171 2.860 -15.983 1.00 16.61 22 GLN B O 1
ATOM 1475 N N . PRO B 1 24 ? 8.336 4.720 -15.396 1.00 16.19 23 PRO B N 1
ATOM 1476 C CA . PRO B 1 24 ? 8.745 4.096 -14.118 1.00 16.30 23 PRO B CA 1
ATOM 1477 C C . PRO B 1 24 ? 7.523 3.703 -13.288 1.00 17.67 23 PRO B C 1
ATOM 1478 O O . PRO B 1 24 ? 6.510 4.416 -13.294 1.00 18.26 23 PRO B O 1
ATOM 1482 N N . ILE B 1 25 ? 7.619 2.594 -12.555 1.00 15.88 24 ILE B N 1
ATOM 1483 C CA . ILE B 1 25 ? 6.503 2.089 -11.773 1.00 16.02 24 ILE B CA 1
ATOM 1484 C C . ILE B 1 25 ? 6.810 2.159 -10.284 1.00 18.76 24 ILE B C 1
ATOM 1485 O O . ILE B 1 25 ? 7.936 2.485 -9.881 1.00 17.96 24 ILE B O 1
ATOM 1490 N N . ASP B 1 26 ? 5.794 1.842 -9.469 1.00 16.63 25 ASP B N 1
ATOM 1491 C CA . ASP B 1 26 ? 5.937 1.716 -8.010 1.00 16.86 25 ASP B CA 1
ATOM 1492 C C . ASP B 1 26 ? 5.638 0.257 -7.699 1.00 17.35 25 ASP B C 1
ATOM 1493 O O . ASP B 1 26 ? 4.751 -0.338 -8.323 1.00 16.38 25 ASP B O 1
ATOM 1498 N N . MET B 1 27 ? 6.317 -0.311 -6.698 1.00 17.30 26 MET B N 1
ATOM 1499 C CA . MET B 1 27 ? 6.161 -1.715 -6.386 1.00 17.37 26 MET B CA 1
ATOM 1500 C C . MET B 1 27 ? 6.055 -1.968 -4.882 1.00 18.55 26 MET B C 1
ATOM 1501 O O . MET B 1 27 ? 6.633 -1.206 -4.112 1.00 19.72 26 MET B O 1
ATOM 1506 N N . GLU B 1 28 ? 5.307 -3.008 -4.491 1.00 15.97 27 GLU B N 1
ATOM 1507 C CA . GLU B 1 28 ? 5.293 -3.559 -3.131 1.00 17.06 27 GLU B CA 1
ATOM 1508 C C . GLU B 1 28 ? 6.172 -4.808 -3.241 1.00 17.49 27 GLU B C 1
ATOM 1509 O O . GLU B 1 28 ? 5.888 -5.652 -4.081 1.00 15.92 27 GLU B O 1
ATOM 1515 N N . PRO B 1 29 ? 7.206 -5.001 -2.400 1.00 16.55 28 PRO B N 1
ATOM 1516 C CA . PRO B 1 29 ? 7.607 -4.127 -1.278 1.00 17.48 28 PRO B CA 1
ATOM 1517 C C . PRO B 1 29 ? 8.268 -2.843 -1.737 1.00 20.09 28 PRO B C 1
ATOM 1518 O O . PRO B 1 29 ? 9.053 -2.846 -2.695 1.00 18.19 28 PRO B O 1
ATOM 1522 N N . GLU B 1 30 ? 7.915 -1.756 -1.052 1.00 20.09 29 GLU B N 1
ATOM 1523 C CA . GLU B 1 30 ? 8.421 -0.436 -1.344 1.00 21.70 29 GLU B CA 1
ATOM 1524 C C . GLU B 1 30 ? 9.896 -0.314 -0.981 1.00 26.90 29 GLU B C 1
ATOM 1525 O O . GLU B 1 30 ? 10.385 -1.075 -0.145 1.00 26.87 29 GLU B O 1
ATOM 1531 N N . GLY B 1 31 ? 10.608 0.577 -1.691 1.00 26.57 30 GLY B N 1
ATOM 1532 C CA . GLY B 1 31 ? 12.016 0.854 -1.436 1.00 28.03 30 GLY B CA 1
ATOM 1533 C C . GLY B 1 31 ? 13.015 -0.112 -2.033 1.00 31.68 30 GLY B C 1
ATOM 1534 O O . GLY B 1 31 ? 14.164 -0.130 -1.581 1.00 34.30 30 GLY B O 1
ATOM 1535 N N . HIS B 1 32 ? 12.616 -0.898 -3.053 1.00 25.24 31 HIS B N 1
ATOM 1536 C CA . HIS B 1 32 ? 13.489 -1.846 -3.738 1.00 24.35 31 HIS B CA 1
ATOM 1537 C C . HIS B 1 32 ? 13.801 -1.364 -5.175 1.00 28.50 31 HIS B C 1
ATOM 1538 O O . HIS B 1 32 ? 14.937 -1.462 -5.643 1.00 31.96 31 HIS B O 1
ATOM 1545 N N . MET B 1 33 ? 12.806 -0.863 -5.876 1.00 20.39 32 MET B N 1
ATOM 1546 C CA . MET B 1 33 ? 13.005 -0.248 -7.189 1.00 18.10 32 MET B CA 1
ATOM 1547 C C . MET B 1 33 ? 13.610 1.142 -6.945 1.00 21.14 32 MET B C 1
ATOM 1548 O O . MET B 1 33 ? 13.310 1.816 -5.941 1.00 20.74 32 MET B O 1
ATOM 1553 N N . ARG B 1 34 ? 14.385 1.631 -7.906 1.00 19.04 33 ARG B N 1
ATOM 1554 C CA . ARG B 1 34 ? 14.833 3.007 -7.902 1.00 19.21 33 ARG B CA 1
ATOM 1555 C C . ARG B 1 34 ? 13.543 3.876 -7.888 1.00 21.13 33 ARG B C 1
ATOM 1556 O O . ARG B 1 34 ? 12.524 3.489 -8.489 1.00 19.92 33 ARG B O 1
ATOM 1564 N N . LYS B 1 35 ? 13.550 5.002 -7.168 1.00 20.12 34 LYS B N 1
ATOM 1565 C CA . LYS B 1 35 ? 12.378 5.852 -7.113 1.00 20.28 34 LYS B CA 1
ATOM 1566 C C . LYS B 1 35 ? 11.931 6.234 -8.522 1.00 22.83 34 LYS B C 1
ATOM 1567 O O . LYS B 1 35 ? 12.770 6.550 -9.381 1.00 20.19 34 LYS B O 1
ATOM 1573 N N . ALA B 1 36 ? 10.610 6.239 -8.748 1.00 21.43 35 ALA B N 1
ATOM 1574 C CA . ALA B 1 36 ? 10.050 6.612 -10.049 1.00 21.98 35 ALA B CA 1
ATOM 1575 C C . ALA B 1 36 ? 10.485 8.043 -10.431 1.00 24.81 35 ALA B C 1
ATOM 1576 O O . ALA B 1 36 ? 10.835 8.285 -11.586 1.00 23.43 35 ALA B O 1
ATOM 1578 N N . SER B 1 37 ? 10.557 8.971 -9.444 1.00 23.55 36 SER B N 1
ATOM 1579 C CA . SER B 1 37 ? 10.982 10.359 -9.668 1.00 24.19 36 SER B CA 1
ATOM 1580 C C . SER B 1 37 ? 12.474 10.487 -10.053 1.00 26.32 36 SER B C 1
ATOM 1581 O O . SER B 1 37 ? 12.885 11.532 -10.562 1.00 27.32 36 SER B O 1
ATOM 1584 N N . GLU B 1 38 ? 13.280 9.433 -9.816 1.00 22.52 37 GLU B N 1
ATOM 1585 C CA . GLU B 1 38 ? 14.708 9.414 -10.144 1.00 22.13 37 GLU B CA 1
ATOM 1586 C C . GLU B 1 38 ? 14.978 8.461 -11.322 1.00 21.70 37 GLU B C 1
ATOM 1587 O O . GLU B 1 38 ? 16.138 8.092 -11.568 1.00 21.19 37 GLU B O 1
ATOM 1593 N N . SER B 1 39 ? 13.917 8.080 -12.059 1.00 18.62 38 SER B N 1
ATOM 1594 C CA . SER B 1 39 ? 14.055 7.134 -13.171 1.00 18.08 38 SER B CA 1
ATOM 1595 C C . SER B 1 39 ? 13.458 7.713 -14.433 1.00 18.64 38 SER B C 1
ATOM 1596 O O . SER B 1 39 ? 12.618 8.613 -14.380 1.00 19.34 38 SER B O 1
ATOM 1599 N N . ASP B 1 40 ? 13.867 7.173 -15.576 1.00 16.76 39 ASP B N 1
ATOM 1600 C CA . ASP B 1 40 ? 13.312 7.544 -16.868 1.00 16.29 39 ASP B CA 1
ATOM 1601 C C . ASP B 1 40 ? 12.277 6.528 -17.343 1.00 17.09 39 ASP B C 1
ATOM 1602 O O . ASP B 1 40 ? 11.261 6.918 -17.924 1.00 17.33 39 ASP B O 1
ATOM 1607 N N . ILE B 1 41 ? 12.569 5.232 -17.174 1.00 16.10 40 ILE B N 1
ATOM 1608 C CA . ILE B 1 41 ? 11.704 4.180 -17.699 1.00 15.34 40 ILE B CA 1
ATOM 1609 C C . ILE B 1 41 ? 11.681 3.025 -16.719 1.00 15.95 40 ILE B C 1
ATOM 1610 O O . ILE B 1 41 ? 12.533 2.908 -15.826 1.00 16.24 40 ILE B O 1
ATOM 1615 N N . HIS B 1 42 ? 10.727 2.130 -16.924 1.00 14.80 41 HIS B N 1
ATOM 1616 C CA . HIS B 1 42 ? 10.723 0.787 -16.332 1.00 14.05 41 HIS B CA 1
ATOM 1617 C C . HIS B 1 42 ? 11.042 -0.139 -17.499 1.00 15.58 41 HIS B C 1
ATOM 1618 O O . HIS B 1 42 ? 10.258 -0.199 -18.469 1.00 16.12 41 HIS B O 1
ATOM 1625 N N . ILE B 1 43 ? 12.206 -0.792 -17.467 1.00 14.44 42 ILE B N 1
ATOM 1626 C CA . ILE B 1 43 ? 12.589 -1.716 -18.538 1.00 14.51 42 ILE B CA 1
ATOM 1627 C C . ILE B 1 43 ? 12.151 -3.113 -18.149 1.00 16.28 42 ILE B C 1
ATOM 1628 O O . ILE B 1 43 ? 12.164 -3.461 -16.964 1.00 16.03 42 ILE B O 1
ATOM 1633 N N . GLU B 1 44 ? 11.760 -3.925 -19.127 1.00 14.78 43 GLU B N 1
ATOM 1634 C CA . GLU B 1 44 ? 11.289 -5.269 -18.859 1.00 13.81 43 GLU B CA 1
ATOM 1635 C C . GLU B 1 44 ? 11.834 -6.277 -19.812 1.00 15.56 43 GLU B C 1
ATOM 1636 O O . GLU B 1 44 ? 12.152 -5.984 -20.975 1.00 14.96 43 GLU B O 1
ATOM 1642 N N . ALA B 1 45 ? 11.906 -7.509 -19.306 1.00 13.92 44 ALA B N 1
ATOM 1643 C CA . ALA B 1 45 ? 12.119 -8.670 -20.111 1.00 14.18 44 ALA B CA 1
ATOM 1644 C C . ALA B 1 45 ? 10.814 -9.463 -20.064 1.00 16.59 44 ALA B C 1
ATOM 1645 O O . ALA B 1 45 ? 10.350 -9.830 -18.970 1.00 15.78 44 ALA B O 1
ATOM 1647 N N . ASP B 1 46 ? 10.187 -9.656 -21.230 1.00 15.61 45 ASP B N 1
ATOM 1648 C CA . ASP B 1 46 ? 8.949 -10.424 -21.377 1.00 15.64 45 ASP B CA 1
ATOM 1649 C C . ASP B 1 46 ? 9.331 -11.769 -21.956 1.00 16.81 45 ASP B C 1
ATOM 1650 O O . ASP B 1 46 ? 9.778 -11.852 -23.115 1.00 16.96 45 ASP B O 1
ATOM 1655 N N . ILE B 1 47 ? 9.221 -12.815 -21.139 1.00 15.55 46 ILE B N 1
ATOM 1656 C CA . ILE B 1 47 ? 9.695 -14.155 -21.483 1.00 14.98 46 ILE B CA 1
ATOM 1657 C C . ILE B 1 47 ? 8.574 -15.146 -21.350 1.00 16.39 46 ILE B C 1
ATOM 1658 O O . ILE B 1 47 ? 8.044 -15.357 -20.245 1.00 15.97 46 ILE B O 1
ATOM 1663 N N . HIS B 1 48 ? 8.189 -15.738 -22.480 1.00 14.81 47 HIS B N 1
ATOM 1664 C CA . HIS B 1 48 ? 7.093 -16.697 -22.500 1.00 15.24 47 HIS B CA 1
ATOM 1665 C C . HIS B 1 48 ? 7.479 -17.931 -23.286 1.00 17.31 47 HIS B C 1
ATOM 1666 O O . HIS B 1 48 ? 8.311 -17.863 -24.198 1.00 17.05 47 HIS B O 1
ATOM 1673 N N . ALA B 1 49 ? 6.854 -19.063 -22.975 1.00 16.39 48 ALA B N 1
ATOM 1674 C CA . ALA B 1 49 ? 7.152 -20.311 -23.656 1.00 16.52 48 ALA B CA 1
ATOM 1675 C C . ALA B 1 49 ? 6.603 -20.347 -25.068 1.00 18.15 48 ALA B C 1
ATOM 1676 O O . ALA B 1 49 ? 5.473 -19.908 -25.342 1.00 18.41 48 ALA B O 1
ATOM 1678 N N . LEU B 1 50 ? 7.395 -20.936 -25.961 1.00 17.62 49 LEU B N 1
ATOM 1679 C CA . LEU B 1 50 ? 6.952 -21.209 -27.328 1.00 19.42 49 LEU B CA 1
ATOM 1680 C C . LEU B 1 50 ? 6.252 -22.570 -27.339 1.00 21.10 49 LEU B C 1
ATOM 1681 O O . LEU B 1 50 ? 6.172 -23.245 -26.310 1.00 21.15 49 LEU B O 1
ATOM 1686 N N . SER B 1 51 ? 5.735 -22.989 -28.508 1.00 20.54 50 SER B N 1
ATOM 1687 C CA . SER B 1 51 ? 5.139 -24.314 -28.633 1.00 21.21 50 SER B CA 1
ATOM 1688 C C . SER B 1 51 ? 6.231 -25.381 -28.441 1.00 24.47 50 SER B C 1
ATOM 1689 O O . SER B 1 51 ? 7.414 -25.134 -28.710 1.00 24.48 50 SER B O 1
ATOM 1692 N N . ASN B 1 52 ? 5.841 -26.548 -27.904 1.00 24.32 51 ASN B N 1
ATOM 1693 C CA . ASN B 1 52 ? 6.761 -27.667 -27.624 1.00 25.85 51 ASN B CA 1
ATOM 1694 C C . ASN B 1 52 ? 7.996 -27.240 -26.790 1.00 28.18 51 ASN B C 1
ATOM 1695 O O . ASN B 1 52 ? 9.130 -27.642 -27.073 1.00 28.06 51 ASN B O 1
ATOM 1700 N N . ASN B 1 53 ? 7.774 -26.381 -25.773 1.00 23.88 52 ASN B N 1
ATOM 1701 C CA . ASN B 1 53 ? 8.862 -25.899 -24.917 1.00 22.26 52 ASN B CA 1
ATOM 1702 C C . ASN B 1 53 ? 9.504 -27.140 -24.269 1.00 23.16 52 ASN B C 1
ATOM 1703 O O . ASN B 1 53 ? 8.777 -28.015 -23.755 1.00 23.81 52 ASN B O 1
ATOM 1708 N N . PRO B 1 54 ? 10.845 -27.218 -24.207 1.00 19.61 53 PRO B N 1
ATOM 1709 C CA . PRO B 1 54 ? 11.451 -28.479 -23.713 1.00 20.07 53 PRO B CA 1
ATOM 1710 C C . PRO B 1 54 ? 11.400 -28.673 -22.205 1.00 20.57 53 PRO B C 1
ATOM 1711 O O . PRO B 1 54 ? 11.691 -29.771 -21.724 1.00 19.54 53 PRO B O 1
ATOM 1715 N N . ASN B 1 55 ? 11.063 -27.617 -21.480 1.00 17.02 54 ASN B N 1
ATOM 1716 C CA . ASN B 1 55 ? 11.028 -27.691 -20.019 1.00 17.24 54 ASN B CA 1
ATOM 1717 C C . ASN B 1 55 ? 9.627 -27.866 -19.462 1.00 18.36 54 ASN B C 1
ATOM 1718 O O . ASN B 1 55 ? 9.446 -27.773 -18.244 1.00 19.66 54 ASN B O 1
ATOM 1723 N N . GLY B 1 56 ? 8.657 -28.177 -20.311 1.00 17.15 55 GLY B N 1
ATOM 1724 C CA . GLY B 1 56 ? 7.305 -28.481 -19.856 1.00 18.51 55 GLY B CA 1
ATOM 1725 C C . GLY B 1 56 ? 6.311 -27.341 -19.810 1.00 18.41 55 GLY B C 1
ATOM 1726 O O . GLY B 1 56 ? 5.155 -27.557 -19.421 1.00 18.45 55 GLY B O 1
ATOM 1727 N N . TYR B 1 57 ? 6.704 -26.133 -20.226 1.00 16.31 56 TYR B N 1
ATOM 1728 C CA . TYR B 1 57 ? 5.739 -25.051 -20.153 1.00 16.69 56 TYR B CA 1
ATOM 1729 C C . TYR B 1 57 ? 4.783 -25.050 -21.301 1.00 20.87 56 TYR B C 1
ATOM 1730 O O . TYR B 1 57 ? 5.237 -25.107 -22.448 1.00 20.82 56 TYR B O 1
ATOM 1739 N N . PRO B 1 58 ? 3.463 -24.903 -21.030 1.00 19.23 57 PRO B N 1
ATOM 1740 C CA . PRO B 1 58 ? 2.513 -24.745 -22.138 1.00 21.28 57 PRO B CA 1
ATOM 1741 C C . PRO B 1 58 ? 2.823 -23.451 -22.908 1.00 21.87 57 PRO B C 1
ATOM 1742 O O . PRO B 1 58 ? 3.295 -22.469 -22.320 1.00 20.02 57 PRO B O 1
ATOM 1746 N N . GLU B 1 59 ? 2.531 -23.442 -24.215 1.00 21.36 58 GLU B N 1
ATOM 1747 C CA . GLU B 1 59 ? 2.762 -22.273 -25.054 1.00 20.93 58 GLU B CA 1
ATOM 1748 C C . GLU B 1 59 ? 2.082 -21.039 -24.468 1.00 21.16 58 GLU B C 1
ATOM 1749 O O . GLU B 1 59 ? 0.923 -21.112 -24.048 1.00 21.34 58 GLU B O 1
ATOM 1755 N N . GLY B 1 60 ? 2.835 -19.935 -24.386 1.00 18.41 59 GLY B N 1
ATOM 1756 C CA . GLY B 1 60 ? 2.302 -18.689 -23.861 1.00 18.45 59 GLY B CA 1
ATOM 1757 C C . GLY B 1 60 ? 2.497 -18.495 -22.365 1.00 19.44 59 GLY B C 1
ATOM 1758 O O . GLY B 1 60 ? 2.309 -17.386 -21.865 1.00 18.83 59 GLY B O 1
ATOM 1759 N N . PHE B 1 61 ? 2.858 -19.554 -21.611 1.00 17.75 60 PHE B N 1
ATOM 1760 C CA . PHE B 1 61 ? 3.068 -19.351 -20.180 1.00 16.46 60 PHE B CA 1
ATOM 1761 C C . PHE B 1 61 ? 4.275 -18.468 -19.927 1.00 15.11 60 PHE B C 1
ATOM 1762 O O . PHE B 1 61 ? 5.276 -18.536 -20.651 1.00 15.34 60 PHE B O 1
ATOM 1770 N N . TRP B 1 62 ? 4.189 -17.670 -18.889 1.00 15.58 61 TRP B N 1
ATOM 1771 C CA . TRP B 1 62 ? 5.321 -16.903 -18.401 1.00 14.92 61 TRP B CA 1
ATOM 1772 C C . TRP B 1 62 ? 6.350 -17.906 -17.864 1.00 15.62 61 TRP B C 1
ATOM 1773 O O . TRP B 1 62 ? 5.969 -18.895 -17.232 1.00 15.72 61 TRP B O 1
ATOM 1784 N N . VAL B 1 63 ? 7.624 -17.653 -18.117 1.00 14.19 62 VAL B N 1
ATOM 1785 C CA . VAL B 1 63 ? 8.689 -18.545 -17.638 1.00 14.00 62 VAL B CA 1
ATOM 1786 C C . VAL B 1 63 ? 9.200 -17.983 -16.312 1.00 14.09 62 VAL B C 1
ATOM 1787 O O . VAL B 1 63 ? 9.808 -16.915 -16.300 1.00 14.19 62 VAL B O 1
ATOM 1791 N N . PRO B 1 64 ? 8.925 -18.680 -15.193 1.00 13.08 63 PRO B N 1
ATOM 1792 C CA . PRO B 1 64 ? 9.207 -18.123 -13.863 1.00 13.23 63 PRO B CA 1
ATOM 1793 C C . PRO B 1 64 ? 10.578 -18.526 -13.322 1.00 13.87 63 PRO B C 1
ATOM 1794 O O . PRO B 1 64 ? 11.253 -19.401 -13.883 1.00 14.40 63 PRO B O 1
ATOM 1798 N N . PHE B 1 65 ? 11.002 -17.897 -12.224 1.00 13.03 64 PHE B N 1
ATOM 1799 C CA . PHE B 1 65 ? 12.232 -18.239 -11.480 1.00 13.71 64 PHE B CA 1
ATOM 1800 C C . PHE B 1 65 ? 13.519 -17.981 -12.255 1.00 15.79 64 PHE B C 1
ATOM 1801 O O . PHE B 1 65 ? 14.575 -18.512 -11.869 1.00 14.64 64 PHE B O 1
ATOM 1809 N N . LEU B 1 66 ? 13.472 -17.106 -13.253 1.00 14.17 65 LEU B N 1
ATOM 1810 C CA . LEU B 1 66 ? 14.691 -16.743 -13.979 1.00 14.62 65 LEU B CA 1
ATOM 1811 C C . LEU B 1 66 ? 15.366 -15.588 -13.287 1.00 16.01 65 LEU B C 1
ATOM 1812 O O . LEU B 1 66 ? 14.744 -14.906 -12.463 1.00 17.59 65 LEU B O 1
ATOM 1817 N N . PHE B 1 67 ? 16.634 -15.393 -13.560 1.00 13.64 66 PHE B N 1
ATOM 1818 C CA . PHE B 1 67 ? 17.385 -14.251 -13.040 1.00 14.22 66 PHE B CA 1
ATOM 1819 C C . PHE B 1 67 ? 17.938 -13.548 -14.271 1.00 15.20 66 PHE B C 1
ATOM 1820 O O . PHE B 1 67 ? 18.593 -14.172 -15.109 1.00 14.67 66 PHE B O 1
ATOM 1828 N N A ILE B 1 68 ? 17.653 -12.246 -14.387 0.50 14.57 67 ILE B N 1
ATOM 1829 N N B ILE B 1 68 ? 17.613 -12.247 -14.410 0.50 14.76 67 ILE B N 1
ATOM 1830 C CA A ILE B 1 68 ? 18.063 -11.483 -15.558 0.50 14.55 67 ILE B CA 1
ATOM 1831 C CA B ILE B 1 68 ? 17.999 -11.455 -15.580 0.50 14.93 67 ILE B CA 1
ATOM 1832 C C A ILE B 1 68 ? 18.889 -10.278 -15.190 0.50 15.94 67 ILE B C 1
ATOM 1833 C C B ILE B 1 68 ? 18.877 -10.278 -15.196 0.50 16.09 67 ILE B C 1
ATOM 1834 O O A ILE B 1 68 ? 18.445 -9.434 -14.407 0.50 16.43 67 ILE B O 1
ATOM 1835 O O B ILE B 1 68 ? 18.441 -9.433 -14.413 0.50 16.54 67 ILE B O 1
ATOM 1844 N N . LYS B 1 69 ? 20.091 -10.197 -15.759 1.00 15.46 68 LYS B N 1
ATOM 1845 C CA . LYS B 1 69 ? 20.957 -9.045 -15.573 1.00 15.87 68 LYS B CA 1
ATOM 1846 C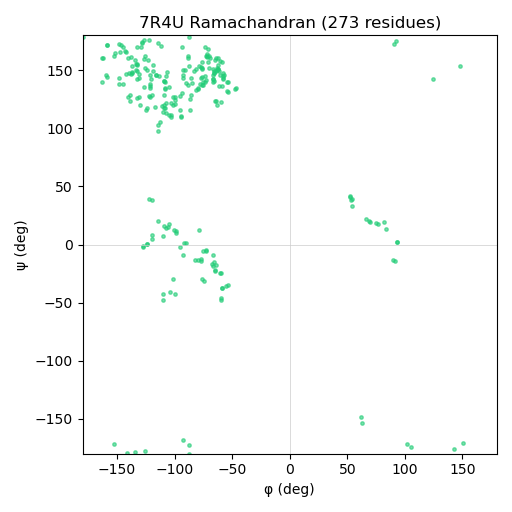 C . LYS B 1 69 ? 20.846 -8.233 -16.861 1.00 18.23 68 LYS B C 1
ATOM 1847 O O . LYS B 1 69 ? 20.611 -8.810 -17.925 1.00 18.57 68 LYS B O 1
ATOM 1853 N N . TYR B 1 70 ? 21.008 -6.918 -16.776 1.00 15.67 69 TYR B N 1
ATOM 1854 C CA . TYR B 1 70 ? 20.994 -6.112 -17.998 1.00 15.65 69 TYR B CA 1
ATOM 1855 C C . TYR B 1 70 ? 22.132 -5.157 -18.025 1.00 18.70 69 TYR B C 1
ATOM 1856 O O . TYR B 1 70 ? 22.656 -4.743 -16.986 1.00 16.61 69 TYR B O 1
ATOM 1865 N N . GLU B 1 71 ? 22.504 -4.765 -19.254 1.00 17.13 70 GLU B N 1
ATOM 1866 C CA . GLU B 1 71 ? 23.538 -3.768 -19.514 1.00 17.16 70 GLU B CA 1
ATOM 1867 C C . GLU B 1 71 ? 23.020 -2.903 -20.641 1.00 19.48 70 GLU B C 1
ATOM 1868 O O . GLU B 1 71 ? 22.673 -3.439 -21.689 1.00 20.60 70 GLU B O 1
ATOM 1874 N N . ILE B 1 72 ? 22.939 -1.592 -20.420 1.00 17.67 71 ILE B N 1
ATOM 1875 C CA . ILE B 1 72 ? 22.414 -0.642 -21.406 1.00 17.41 71 ILE B CA 1
ATOM 1876 C C . ILE B 1 72 ? 23.559 0.325 -21.687 1.00 21.10 71 ILE B C 1
ATOM 1877 O O . ILE B 1 72 ? 24.033 0.995 -20.759 1.00 19.78 71 ILE B O 1
ATOM 1882 N N A THR B 1 73 ? 23.986 0.414 -22.960 0.50 19.05 72 THR B N 1
ATOM 1883 N N B THR B 1 73 ? 24.025 0.395 -22.957 0.50 20.06 72 THR B N 1
ATOM 1884 C CA A THR B 1 73 ? 25.126 1.239 -23.350 0.50 19.65 72 THR B CA 1
ATOM 1885 C CA B THR B 1 73 ? 25.169 1.241 -23.334 0.50 21.04 72 THR B CA 1
ATOM 1886 C C A THR B 1 73 ? 24.681 2.295 -24.342 0.50 23.52 72 THR B C 1
ATOM 1887 C C B THR B 1 73 ? 24.766 2.269 -24.369 0.50 23.64 72 THR B C 1
ATOM 1888 O O A THR B 1 73 ? 24.016 1.978 -25.324 0.50 23.52 72 THR B O 1
ATOM 1889 O O B THR B 1 73 ? 24.232 1.909 -25.419 0.50 22.92 72 THR B O 1
ATOM 1896 N N . LYS B 1 74 ? 25.054 3.545 -24.094 1.00 21.52 73 LYS B N 1
ATOM 1897 C CA . LYS B 1 74 ? 24.732 4.626 -25.021 1.00 22.28 73 LYS B CA 1
ATOM 1898 C C . LYS B 1 74 ? 25.766 4.644 -26.141 1.00 27.10 73 LYS B C 1
ATOM 1899 O O . LYS B 1 74 ? 26.965 4.745 -25.870 1.00 26.50 73 LYS B O 1
ATOM 1905 N N . VAL B 1 75 ? 25.308 4.449 -27.382 1.00 26.24 74 VAL B N 1
ATOM 1906 C CA . VAL B 1 75 ? 26.204 4.484 -28.552 1.00 28.27 74 VAL B CA 1
ATOM 1907 C C . VAL B 1 75 ? 26.884 5.866 -28.633 1.00 33.86 74 VAL B C 1
ATOM 1908 O O . VAL B 1 75 ? 26.200 6.891 -28.629 1.00 31.33 74 VAL B O 1
ATOM 1912 N N . GLY B 1 76 ? 28.212 5.859 -28.621 1.00 35.07 75 GLY B N 1
ATOM 1913 C CA . GLY B 1 76 ? 29.011 7.077 -28.690 1.00 36.47 75 GLY B CA 1
ATOM 1914 C C . GLY B 1 76 ? 28.912 7.952 -27.455 1.00 43.26 75 GLY B C 1
ATOM 1915 O O . GLY B 1 76 ? 29.225 9.137 -27.527 1.00 44.94 75 GLY B O 1
ATOM 1916 N N . GLY B 1 77 ? 28.493 7.375 -26.320 1.00 38.94 76 GLY B N 1
ATOM 1917 C CA . GLY B 1 77 ? 28.373 8.091 -25.053 1.00 38.98 76 GLY B CA 1
ATOM 1918 C C . GLY B 1 77 ? 29.651 8.106 -24.233 1.00 44.39 76 GLY B C 1
ATOM 1919 O O . GLY B 1 77 ? 30.492 7.210 -24.372 1.00 43.89 76 GLY B O 1
ATOM 1920 N N . SER B 1 78 ? 29.810 9.144 -23.380 1.00 42.40 77 SER B N 1
ATOM 1921 C CA . SER B 1 78 ? 30.988 9.349 -22.530 1.00 43.67 77 SER B CA 1
ATOM 1922 C C . SER B 1 78 ? 30.784 8.782 -21.130 1.00 48.12 77 SER B C 1
ATOM 1923 O O . SER B 1 78 ? 31.711 8.775 -20.312 1.00 48.44 77 SER B O 1
ATOM 1926 N N . GLY B 1 79 ? 29.581 8.253 -20.898 1.00 43.64 78 GLY B N 1
ATOM 1927 C CA . GLY B 1 79 ? 29.136 7.656 -19.642 1.00 42.58 78 GLY B CA 1
ATOM 1928 C C . GLY B 1 79 ? 29.446 6.177 -19.523 1.00 44.43 78 GLY B C 1
ATOM 1929 O O . GLY B 1 79 ? 29.759 5.508 -20.520 1.00 45.26 78 GLY B O 1
ATOM 1930 N N . ALA B 1 80 ? 29.409 5.662 -18.289 1.00 37.01 79 ALA B N 1
ATOM 1931 C CA . ALA B 1 80 ? 29.658 4.234 -18.065 1.00 33.97 79 ALA B CA 1
ATOM 1932 C C . ALA B 1 80 ? 28.401 3.478 -18.425 1.00 32.40 79 ALA B C 1
ATOM 1933 O O . ALA B 1 80 ? 27.336 4.056 -18.271 1.00 29.74 79 ALA B O 1
ATOM 1935 N N . PRO B 1 81 ? 28.459 2.192 -18.830 1.00 29.05 80 PRO B N 1
ATOM 1936 C CA . PRO B 1 81 ? 27.215 1.453 -19.122 1.00 26.60 80 PRO B CA 1
ATOM 1937 C C . PRO B 1 81 ? 26.294 1.426 -17.899 1.00 23.37 80 PRO B C 1
ATOM 1938 O O . PRO B 1 81 ? 26.757 1.484 -16.747 1.00 22.73 80 PRO B O 1
ATOM 1942 N N . ILE B 1 82 ? 24.998 1.422 -18.150 1.00 19.35 81 ILE B N 1
ATOM 1943 C CA . ILE B 1 82 ? 23.963 1.304 -17.108 1.00 18.16 81 ILE B CA 1
ATOM 1944 C C . ILE B 1 82 ? 23.765 -0.174 -16.872 1.00 20.49 81 ILE B C 1
ATOM 1945 O O . ILE B 1 82 ? 23.569 -0.919 -17.830 1.00 20.19 81 ILE B O 1
ATOM 1950 N N . THR B 1 83 ? 23.824 -0.624 -15.618 1.00 18.70 82 THR B N 1
ATOM 1951 C CA . THR B 1 83 ? 23.658 -2.047 -15.322 1.00 18.93 82 THR B CA 1
ATOM 1952 C C . THR B 1 83 ? 22.725 -2.240 -14.159 1.00 19.61 82 THR B C 1
ATOM 1953 O O . THR B 1 83 ? 22.538 -1.337 -13.333 1.00 19.47 82 THR B O 1
ATOM 1957 N N . GLY B 1 84 ? 22.159 -3.438 -14.089 1.00 17.64 83 GLY B N 1
ATOM 1958 C CA . GLY B 1 84 ? 21.303 -3.796 -12.979 1.00 17.60 83 GLY B CA 1
ATOM 1959 C C . GLY B 1 84 ? 20.832 -5.215 -13.099 1.00 17.84 83 GLY B C 1
ATOM 1960 O O . GLY B 1 84 ? 21.255 -5.960 -13.990 1.00 16.97 83 GLY B O 1
ATOM 1961 N N A ASP B 1 85 ? 20.100 -5.634 -12.051 0.50 15.73 84 ASP B N 1
ATOM 1962 N N B ASP B 1 85 ? 19.808 -5.526 -12.348 0.50 15.76 84 ASP B N 1
ATOM 1963 C CA A ASP B 1 85 ? 19.506 -6.953 -11.863 0.50 14.57 84 ASP B CA 1
ATOM 1964 C CA B ASP B 1 85 ? 19.158 -6.801 -12.542 0.50 15.48 84 ASP B CA 1
ATOM 1965 C C A ASP B 1 85 ? 18.002 -6.731 -11.798 0.50 16.62 84 ASP B C 1
ATOM 1966 C C B ASP B 1 85 ? 17.666 -6.606 -12.420 0.50 18.34 84 ASP B C 1
ATOM 1967 O O A ASP B 1 85 ? 17.525 -5.998 -10.930 0.50 16.88 84 ASP B O 1
ATOM 1968 O O B ASP B 1 85 ? 17.213 -5.552 -11.935 0.50 17.30 84 ASP B O 1
ATOM 1977 N N A MET B 1 86 ? 17.249 -7.352 -12.698 0.50 14.10 85 MET B N 1
ATOM 1978 N N B MET B 1 86 ? 16.909 -7.572 -12.942 0.50 16.66 85 MET B N 1
ATOM 1979 C CA A MET B 1 86 ? 15.797 -7.194 -12.693 0.50 12.31 85 MET B CA 1
ATOM 1980 C CA B MET B 1 86 ? 15.460 -7.513 -12.972 0.50 16.19 85 MET B CA 1
ATOM 1981 C C A MET B 1 86 ? 15.192 -7.953 -11.530 0.50 14.59 85 MET B C 1
ATOM 1982 C C B MET B 1 86 ? 14.848 -8.178 -11.756 0.50 17.34 85 MET B C 1
ATOM 1983 O O A MET B 1 86 ? 15.879 -8.758 -10.870 0.50 12.94 85 MET B O 1
ATOM 1984 O O B MET B 1 86 ? 15.375 -9.164 -11.217 0.50 16.94 85 MET B O 1
ATOM 1993 N N A MET B 1 87 ? 13.909 -7.689 -11.279 0.50 14.65 86 MET B N 1
ATOM 1994 N N B MET B 1 87 ? 13.733 -7.618 -11.309 0.50 14.50 86 MET B N 1
ATOM 1995 C CA A MET B 1 87 ? 13.106 -8.412 -10.314 0.50 15.16 86 MET B CA 1
ATOM 1996 C CA B MET B 1 87 ? 12.953 -8.201 -10.237 0.50 13.57 86 MET B CA 1
ATOM 1997 C C A MET B 1 87 ? 11.832 -8.878 -10.989 0.50 15.67 86 MET B C 1
ATOM 1998 C C B MET B 1 87 ? 11.716 -8.794 -10.913 0.50 14.90 86 MET B C 1
ATOM 1999 O O A MET B 1 87 ? 11.275 -8.173 -11.835 0.50 15.98 86 MET B O 1
ATOM 2000 O O B MET B 1 87 ? 11.100 -8.122 -11.752 0.50 13.85 86 MET B O 1
ATOM 2009 N N . ALA B 1 88 ? 11.337 -10.031 -10.578 1.00 13.81 87 ALA B N 1
ATOM 2010 C CA . ALA B 1 88 ? 10.092 -10.584 -11.037 1.00 13.64 87 ALA B CA 1
ATOM 2011 C C . ALA B 1 88 ? 8.952 -9.863 -10.282 1.00 14.24 87 ALA B C 1
ATOM 2012 O O . ALA B 1 88 ? 9.062 -9.591 -9.076 1.00 14.73 87 ALA B O 1
ATOM 2014 N N . MET B 1 89 ? 7.872 -9.528 -10.984 1.00 13.14 88 MET B N 1
ATOM 2015 C CA . MET B 1 89 ? 6.753 -8.832 -10.354 1.00 13.52 88 MET B CA 1
ATOM 2016 C C . MET B 1 89 ? 5.527 -8.923 -11.215 1.00 14.34 88 MET B C 1
ATOM 2017 O O . MET B 1 89 ? 5.626 -9.162 -12.421 1.00 15.27 88 MET B O 1
ATOM 2022 N N . VAL B 1 90 ? 4.365 -8.698 -10.607 1.00 13.47 89 VAL B N 1
ATOM 2023 C CA . VAL B 1 90 ? 3.106 -8.751 -11.343 1.00 13.94 89 VAL B CA 1
ATOM 2024 C C . VAL B 1 90 ? 2.505 -7.362 -11.519 1.00 15.16 89 VAL B C 1
ATOM 2025 O O . VAL B 1 90 ? 2.526 -6.535 -10.596 1.00 14.72 89 VAL B O 1
ATOM 2029 N N . ALA B 1 91 ? 1.942 -7.120 -12.702 1.00 14.27 90 ALA B N 1
ATOM 2030 C CA . ALA B 1 91 ? 1.261 -5.874 -13.036 1.00 14.76 90 ALA B CA 1
ATOM 2031 C C . ALA B 1 91 ? -0.135 -6.208 -13.517 1.00 15.98 90 ALA B C 1
ATOM 2032 O O . ALA B 1 91 ? -0.523 -7.381 -13.551 1.00 14.82 90 ALA B O 1
ATOM 2034 N N . SER B 1 92 ? -0.918 -5.188 -13.918 1.00 15.23 91 SER B N 1
ATOM 2035 C CA . SER B 1 92 ? -2.308 -5.440 -14.314 1.00 15.51 91 SER B CA 1
ATOM 2036 C C . SER B 1 92 ? -2.450 -6.283 -15.577 1.00 18.08 91 SER B C 1
ATOM 2037 O O . SER B 1 92 ? -3.530 -6.830 -15.816 1.00 19.01 91 SER B O 1
ATOM 2040 N N . ASP B 1 93 ? -1.361 -6.422 -16.337 1.00 17.69 92 ASP B N 1
ATOM 2041 C CA . ASP B 1 93 ? -1.315 -7.267 -17.538 1.00 18.10 92 ASP B CA 1
ATOM 2042 C C . ASP B 1 93 ? -0.524 -8.565 -17.294 1.00 21.36 92 ASP B C 1
ATOM 2043 O O . ASP B 1 93 ? -0.156 -9.243 -18.258 1.00 23.34 92 ASP B O 1
ATOM 2048 N N . GLY B 1 94 ? -0.268 -8.912 -16.035 1.00 15.56 93 GLY B N 1
ATOM 2049 C CA . GLY B 1 94 ? 0.415 -10.152 -15.698 1.00 15.63 93 GLY B CA 1
ATOM 2050 C C . GLY B 1 94 ? 1.857 -9.978 -15.263 1.00 14.43 93 GLY B C 1
ATOM 2051 O O . GLY B 1 94 ? 2.328 -8.850 -15.066 1.00 14.84 93 GLY B O 1
ATOM 2052 N N . PRO B 1 95 ? 2.565 -11.107 -15.053 1.00 13.88 94 PRO B N 1
ATOM 2053 C CA . PRO B 1 95 ? 3.948 -11.062 -14.533 1.00 14.00 94 PRO B CA 1
ATOM 2054 C C . PRO B 1 95 ? 4.979 -10.650 -15.572 1.00 15.61 94 PRO B C 1
ATOM 2055 O O . PRO B 1 95 ? 4.774 -10.860 -16.790 1.00 16.20 94 PRO B O 1
ATOM 2059 N N . HIS B 1 96 ? 6.052 -10.023 -15.094 1.00 14.94 95 HIS B N 1
ATOM 2060 C CA . HIS B 1 96 ? 7.188 -9.597 -15.919 1.00 14.38 95 HIS B CA 1
ATOM 2061 C C . HIS B 1 96 ? 8.452 -9.704 -15.094 1.00 14.32 95 HIS B C 1
ATOM 2062 O O . HIS B 1 96 ? 8.397 -9.892 -13.876 1.00 14.76 95 HIS B O 1
ATOM 2069 N N . TYR B 1 97 ? 9.607 -9.513 -15.736 1.00 13.19 96 TYR B N 1
ATOM 2070 C CA . TYR B 1 97 ? 10.865 -9.193 -15.060 1.00 12.80 96 TYR B CA 1
ATOM 2071 C C . TYR B 1 97 ? 11.101 -7.731 -15.409 1.00 14.42 96 TYR B C 1
ATOM 2072 O O . TYR B 1 97 ? 10.939 -7.345 -16.579 1.00 14.26 96 TYR B O 1
ATOM 2081 N N . GLY B 1 98 ? 11.455 -6.906 -14.435 1.00 13.61 97 GLY B N 1
ATOM 2082 C CA . GLY B 1 98 ? 11.646 -5.498 -14.739 1.00 14.67 97 GLY B CA 1
ATOM 2083 C C . GLY B 1 98 ? 12.500 -4.759 -13.744 1.00 15.15 97 GLY B C 1
ATOM 2084 O O . GLY B 1 98 ? 12.840 -5.266 -12.670 1.00 14.41 97 GLY B O 1
ATOM 2085 N N . ASP B 1 99 ? 12.838 -3.515 -14.096 1.00 13.60 98 ASP B N 1
ATOM 2086 C CA . ASP B 1 99 ? 13.572 -2.624 -13.205 1.00 13.64 98 ASP B CA 1
ATOM 2087 C C . ASP B 1 99 ? 13.363 -1.176 -13.627 1.00 14.16 98 ASP B C 1
ATOM 2088 O O . ASP B 1 99 ? 13.323 -0.892 -14.837 1.00 14.38 98 ASP B O 1
ATOM 2093 N N . ASN B 1 100 ? 13.287 -0.251 -12.648 1.00 13.67 99 ASN B N 1
ATOM 2094 C CA . ASN B 1 100 ? 13.293 1.182 -12.966 1.00 14.20 99 ASN B CA 1
ATOM 2095 C C . ASN B 1 100 ? 14.720 1.603 -13.280 1.00 15.45 99 ASN B C 1
ATOM 2096 O O . ASN B 1 100 ? 15.655 1.223 -12.557 1.00 15.58 99 ASN B O 1
ATOM 2101 N N A VAL B 1 101 ? 14.905 2.353 -14.386 0.50 15.06 100 VAL B N 1
ATOM 2102 N N B VAL B 1 101 ? 14.918 2.364 -14.365 0.50 15.25 100 VAL B N 1
ATOM 2103 C CA A VAL B 1 101 ? 16.221 2.737 -14.893 0.50 15.61 100 VAL B CA 1
ATOM 2104 C CA B VAL B 1 101 ? 16.267 2.731 -14.780 0.50 16.05 100 VAL B CA 1
ATOM 2105 C C A VAL B 1 101 ? 16.299 4.226 -15.165 0.50 16.85 100 VAL B C 1
ATOM 2106 C C B VAL B 1 101 ? 16.320 4.197 -15.161 0.50 17.34 100 VAL B C 1
ATOM 2107 O O A VAL B 1 101 ? 15.346 4.825 -15.686 0.50 16.48 100 VAL B O 1
ATOM 2108 O O B VAL B 1 101 ? 15.370 4.748 -15.740 0.50 17.51 100 VAL B O 1
ATOM 2115 N N . LYS B 1 102 ? 17.476 4.810 -14.892 1.00 16.93 101 LYS B N 1
ATOM 2116 C CA . LYS B 1 102 ? 17.775 6.172 -15.296 1.00 17.68 101 LYS B CA 1
ATOM 2117 C C . LYS B 1 102 ? 18.729 6.052 -16.490 1.00 20.21 101 LYS B C 1
ATOM 2118 O O . LYS B 1 102 ? 19.811 5.454 -16.371 1.00 19.82 101 LYS B O 1
ATOM 2124 N N . LEU B 1 103 ? 18.333 6.627 -17.629 1.00 18.94 102 LEU B N 1
ATOM 2125 C CA . LEU B 1 103 ? 19.168 6.611 -18.826 1.00 18.97 102 LEU B CA 1
ATOM 2126 C C . LEU B 1 103 ? 20.143 7.797 -18.867 1.00 21.87 102 LEU B C 1
ATOM 2127 O O . LEU B 1 103 ? 20.273 8.515 -17.867 1.00 23.41 102 LEU B O 1
ATOM 2132 N N . GLN B 1 104 ? 20.855 7.974 -20.005 1.00 21.08 103 GLN B N 1
ATOM 2133 C CA . GLN B 1 104 ? 21.879 9.016 -20.173 1.00 21.99 103 GLN B CA 1
ATOM 2134 C C . GLN B 1 104 ? 21.521 9.969 -21.300 1.00 26.09 103 GLN B C 1
ATOM 2135 O O . GLN B 1 104 ? 22.387 10.397 -22.079 1.00 26.09 103 GLN B O 1
ATOM 2141 N N . GLY B 1 105 ? 20.235 10.283 -21.404 1.00 22.81 104 GLY B N 1
ATOM 2142 C CA . GLY B 1 105 ? 19.766 11.224 -22.412 1.00 23.67 104 GLY B CA 1
ATOM 2143 C C . GLY B 1 105 ? 19.325 10.585 -23.709 1.00 25.19 104 GLY B C 1
ATOM 2144 O O . GLY B 1 105 ? 19.478 9.373 -23.912 1.00 24.03 104 GLY B O 1
ATOM 2145 N N . PRO B 1 106 ? 18.791 11.391 -24.631 1.00 24.38 105 PRO B N 1
ATOM 2146 C CA . PRO B 1 106 ? 18.351 10.833 -25.920 1.00 24.29 105 PRO B CA 1
ATOM 2147 C C . PRO B 1 106 ? 19.484 10.285 -26.763 1.00 27.01 105 PRO B C 1
ATOM 2148 O O . PRO B 1 106 ? 20.609 10.799 -26.708 1.00 27.73 105 PRO B O 1
ATOM 2152 N N . GLY B 1 107 ? 19.170 9.238 -27.524 1.00 24.05 106 GLY B N 1
ATOM 2153 C CA . GLY B 1 107 ? 20.137 8.655 -28.438 1.00 24.74 106 GLY B CA 1
ATOM 2154 C C . GLY B 1 107 ? 19.903 7.185 -28.653 1.00 23.89 106 GLY B C 1
ATOM 2155 O O . GLY B 1 107 ? 18.874 6.647 -28.239 1.00 23.98 106 GLY B O 1
ATOM 2156 N N . LYS B 1 108 ? 20.862 6.551 -29.323 1.00 24.14 107 LYS B N 1
ATOM 2157 C CA . LYS B 1 108 ? 20.836 5.122 -29.619 1.00 23.71 107 LYS B CA 1
ATOM 2158 C C . LYS B 1 108 ? 21.473 4.386 -28.494 1.00 23.33 107 LYS B C 1
ATOM 2159 O O . LYS B 1 108 ? 22.511 4.799 -27.973 1.00 23.11 107 LYS B O 1
ATOM 2165 N N . TYR B 1 109 ? 20.840 3.280 -28.121 1.00 21.58 108 TYR B N 1
ATOM 2166 C CA . TYR B 1 109 ? 21.307 2.465 -27.037 1.00 20.48 108 TYR B CA 1
ATOM 2167 C C . TYR B 1 109 ? 21.387 1.030 -27.436 1.00 24.17 108 TYR B C 1
ATOM 2168 O O . TYR B 1 109 ? 20.566 0.554 -28.234 1.00 25.45 108 TYR B O 1
ATOM 2177 N N A LYS B 1 110 ? 22.370 0.332 -26.885 0.50 19.14 109 LYS B N 1
ATOM 2178 N N B LYS B 1 110 ? 22.362 0.311 -26.864 0.50 19.61 109 LYS B N 1
ATOM 2179 C CA A LYS B 1 110 ? 22.484 -1.109 -27.012 0.50 18.72 109 LYS B CA 1
ATOM 2180 C CA B LYS B 1 110 ? 22.512 -1.138 -27.022 0.50 19.36 109 LYS B CA 1
ATOM 2181 C C A LYS B 1 110 ? 21.886 -1.632 -25.701 0.50 20.97 109 LYS B C 1
ATOM 2182 C C B LYS B 1 110 ? 22.047 -1.772 -25.703 0.50 20.97 109 LYS B C 1
ATOM 2183 O O A LYS B 1 110 ? 22.115 -1.030 -24.650 0.50 19.56 109 LYS B O 1
ATOM 2184 O O B LYS B 1 110 ? 22.543 -1.400 -24.635 0.50 19.64 109 LYS B O 1
ATOM 2195 N N . VAL B 1 111 ? 21.064 -2.678 -25.774 1.00 17.36 110 VAL B N 1
ATOM 2196 C CA . VAL B 1 111 ? 20.459 -3.316 -24.585 1.00 16.67 110 VAL B CA 1
ATOM 2197 C C . VAL B 1 111 ? 20.828 -4.785 -24.602 1.00 17.71 110 VAL B C 1
ATOM 2198 O O . VAL B 1 111 ? 20.530 -5.463 -25.583 1.00 19.07 110 VAL B O 1
ATOM 2202 N N . LYS B 1 112 ? 21.516 -5.282 -23.561 1.00 16.96 111 LYS B N 1
ATOM 2203 C CA . LYS B 1 112 ? 21.878 -6.693 -23.478 1.00 16.35 111 LYS B CA 1
ATOM 2204 C C . LYS B 1 112 ? 21.304 -7.304 -22.216 1.00 17.15 111 LYS B C 1
ATOM 2205 O O . LYS B 1 112 ? 21.540 -6.772 -21.123 1.00 17.18 111 LYS B O 1
ATOM 2211 N N . TYR B 1 113 ? 20.570 -8.412 -22.354 1.00 15.06 112 TYR B N 1
ATOM 2212 C CA . TYR B 1 113 ? 20.073 -9.146 -21.184 1.00 15.06 112 TYR B CA 1
ATOM 2213 C C . TYR B 1 113 ? 20.856 -10.445 -21.073 1.00 17.03 112 TYR B C 1
ATOM 2214 O O . TYR B 1 113 ? 21.122 -11.078 -22.086 1.00 17.46 112 TYR B O 1
ATOM 2223 N N . THR B 1 114 ? 21.212 -10.851 -19.866 1.00 15.04 113 THR B N 1
ATOM 2224 C CA . THR B 1 114 ? 21.849 -12.154 -19.614 1.00 15.72 113 THR B CA 1
ATOM 2225 C C . THR B 1 114 ? 20.867 -12.919 -18.736 1.00 15.51 113 THR B C 1
ATOM 2226 O O . THR B 1 114 ? 20.471 -12.430 -17.663 1.00 16.51 113 THR B O 1
ATOM 2230 N N . ILE B 1 115 ? 20.380 -14.043 -19.255 1.00 14.95 114 ILE B N 1
ATOM 2231 C CA . ILE B 1 115 ? 19.288 -14.814 -18.666 1.00 14.77 114 ILE B CA 1
ATOM 2232 C C . ILE B 1 115 ? 19.800 -16.103 -18.087 1.00 16.20 114 ILE B C 1
ATOM 2233 O O . ILE B 1 115 ? 20.350 -16.938 -18.810 1.00 15.60 114 ILE B O 1
ATOM 2238 N N . TYR B 1 116 ? 19.597 -16.263 -16.784 1.00 14.24 115 TYR B N 1
ATOM 2239 C CA . TYR B 1 116 ? 20.072 -17.415 -16.036 1.00 14.61 115 TYR B CA 1
ATOM 2240 C C . TYR B 1 116 ? 18.908 -18.340 -15.743 1.00 15.23 115 TYR B C 1
ATOM 2241 O O . TYR B 1 116 ? 17.849 -17.915 -15.271 1.00 14.36 115 TYR B O 1
ATOM 2250 N N . PRO B 1 117 ? 19.122 -19.657 -15.933 1.00 13.63 116 PRO B N 1
ATOM 2251 C CA . PRO B 1 117 ? 18.078 -20.631 -15.656 1.00 13.68 116 PRO B CA 1
ATOM 2252 C C . PRO B 1 117 ? 17.875 -20.824 -14.143 1.00 13.76 116 PRO B C 1
ATOM 2253 O O . PRO B 1 117 ? 18.727 -20.411 -13.337 1.00 13.63 116 PRO B O 1
ATOM 2257 N N . PRO B 1 118 ? 16.810 -21.527 -13.762 1.00 13.36 117 PRO B N 1
ATOM 2258 C CA . PRO B 1 118 ? 16.512 -21.722 -12.337 1.00 14.31 117 PRO B CA 1
ATOM 2259 C C . PRO B 1 118 ? 17.337 -22.791 -11.635 1.00 15.01 117 PRO B C 1
ATOM 2260 O O . PRO B 1 118 ? 16.939 -23.172 -10.524 1.00 15.97 117 PRO B O 1
ATOM 2264 N N . ASN B 1 119 ? 18.407 -23.278 -12.248 1.00 14.46 118 ASN B N 1
ATOM 2265 C CA . ASN B 1 119 ? 19.370 -24.130 -11.554 1.00 14.74 118 ASN B CA 1
ATOM 2266 C C . ASN B 1 119 ? 20.748 -23.485 -11.550 1.00 16.43 118 ASN B C 1
ATOM 2267 O O . ASN B 1 119 ? 21.698 -24.155 -11.144 1.00 17.63 118 ASN B O 1
ATOM 2272 N N . ALA B 1 120 ? 20.900 -22.216 -11.988 1.00 14.40 119 ALA B N 1
ATOM 2273 C CA . ALA B 1 120 ? 22.210 -21.580 -11.974 1.00 14.62 119 ALA B CA 1
ATOM 2274 C C . ALA B 1 120 ? 22.583 -21.160 -10.575 1.00 14.62 119 ALA B C 1
ATOM 2275 O O . ALA B 1 120 ? 21.765 -20.607 -9.839 1.00 14.04 119 ALA B O 1
ATOM 2277 N N . LYS B 1 121 ? 23.816 -21.387 -10.199 1.00 15.08 120 LYS B N 1
ATOM 2278 C CA . LYS B 1 121 ? 24.271 -20.990 -8.857 1.00 14.81 120 LYS B CA 1
ATOM 2279 C C . LYS B 1 121 ? 24.251 -19.479 -8.681 1.00 15.82 120 LYS B C 1
ATOM 2280 O O . LYS B 1 121 ? 24.214 -19.047 -7.516 1.00 15.20 120 LYS B O 1
ATOM 2286 N N . GLU B 1 122 ? 24.288 -18.710 -9.773 1.00 14.58 121 GLU B N 1
ATOM 2287 C CA . GLU B 1 122 ? 24.249 -17.233 -9.723 1.00 15.30 121 GLU B CA 1
ATOM 2288 C C . GLU B 1 122 ? 22.817 -16.686 -9.520 1.00 15.51 121 GLU B C 1
ATOM 2289 O O . GLU B 1 122 ? 22.636 -15.489 -9.263 1.00 15.71 121 GLU B O 1
ATOM 2295 N N . ASN B 1 123 ? 21.821 -17.542 -9.691 1.00 13.38 122 ASN B N 1
ATOM 2296 C CA . ASN B 1 123 ? 20.417 -17.138 -9.640 1.00 13.32 122 ASN B CA 1
ATOM 2297 C C . ASN B 1 123 ? 19.912 -17.392 -8.222 1.00 13.38 122 ASN B C 1
ATOM 2298 O O . ASN B 1 123 ? 19.817 -18.528 -7.792 1.00 12.94 122 ASN B O 1
ATOM 2303 N N . PRO B 1 124 ? 19.534 -16.314 -7.485 1.00 12.90 123 PRO B N 1
ATOM 2304 C CA . PRO B 1 124 ? 19.066 -16.489 -6.102 1.00 13.64 123 PRO B CA 1
ATOM 2305 C C . PRO B 1 124 ? 17.695 -17.109 -5.992 1.00 16.08 123 PRO B C 1
ATOM 2306 O O . PRO B 1 124 ? 17.261 -17.386 -4.879 1.00 16.47 123 PRO B O 1
ATOM 2310 N N . MET B 1 125 ? 17.002 -17.348 -7.102 1.00 14.42 124 MET B N 1
ATOM 2311 C CA . MET B 1 125 ? 15.739 -18.064 -7.029 1.00 15.39 124 MET B CA 1
ATOM 2312 C C . MET B 1 125 ? 15.887 -19.582 -7.221 1.00 14.88 124 MET B C 1
ATOM 2313 O O . MET B 1 125 ? 14.950 -20.358 -6.954 1.00 16.01 124 MET B O 1
ATOM 2318 N N . SER B 1 126 ? 17.106 -20.033 -7.608 1.00 15.26 125 SER B N 1
ATOM 2319 C CA . SER B 1 126 ? 17.371 -21.456 -7.815 1.00 14.86 125 SER B CA 1
ATOM 2320 C C . SER B 1 126 ? 17.057 -22.354 -6.626 1.00 16.87 125 SER B C 1
ATOM 2321 O O . SER B 1 126 ? 16.512 -23.441 -6.846 1.00 16.56 125 SER B O 1
ATOM 2324 N N . PRO B 1 127 ? 17.262 -21.938 -5.345 1.00 14.67 126 PRO B N 1
ATOM 2325 C CA . PRO B 1 127 ? 16.923 -22.825 -4.229 1.00 15.05 126 PRO B CA 1
ATOM 2326 C C . PRO B 1 127 ? 15.435 -23.101 -4.072 1.00 16.73 126 PRO B C 1
ATOM 2327 O O . PRO B 1 127 ? 15.086 -24.009 -3.330 1.00 17.03 126 PRO B O 1
ATOM 2331 N N . TYR B 1 128 ? 14.580 -22.388 -4.814 1.00 14.51 127 TYR B N 1
ATOM 2332 C CA . TYR B 1 128 ? 13.141 -22.439 -4.653 1.00 13.85 127 TYR B CA 1
ATOM 2333 C C . TYR B 1 128 ? 12.413 -23.104 -5.780 1.00 14.08 127 TYR B C 1
ATOM 2334 O O . TYR B 1 128 ? 11.179 -23.126 -5.772 1.00 14.41 127 TYR B O 1
ATOM 2343 N N . TYR B 1 129 ? 13.139 -23.716 -6.732 1.00 13.01 128 TYR B N 1
ATOM 2344 C CA . TYR B 1 129 ? 12.427 -24.310 -7.874 1.00 13.41 128 TYR B CA 1
ATOM 2345 C C . TYR B 1 129 ? 13.076 -25.605 -8.288 1.00 15.62 128 TYR B C 1
ATOM 2346 O O . TYR B 1 129 ? 14.293 -25.804 -8.135 1.00 16.75 128 TYR B O 1
ATOM 2355 N N . GLY B 1 130 ? 12.263 -26.534 -8.750 1.00 14.52 129 GLY B N 1
ATOM 2356 C CA . GLY B 1 130 ? 12.716 -27.847 -9.194 1.00 15.54 129 GLY B CA 1
ATOM 2357 C C . GLY B 1 130 ? 12.258 -28.188 -10.595 1.00 14.77 129 GLY B C 1
ATOM 2358 O O . GLY B 1 130 ? 11.477 -27.486 -11.217 1.00 13.94 129 GLY B O 1
ATOM 2359 N N . ARG B 1 131 ? 12.731 -29.348 -11.061 1.00 14.49 130 ARG B N 1
ATOM 2360 C CA . ARG B 1 131 ? 12.361 -29.856 -12.368 1.00 14.61 130 ARG B CA 1
ATOM 2361 C C . ARG B 1 131 ? 12.185 -31.370 -12.220 1.00 14.96 130 ARG B C 1
ATOM 2362 O O . ARG B 1 131 ? 13.095 -32.051 -11.748 1.00 14.80 130 ARG B O 1
ATOM 2370 N N . HIS B 1 132 ? 11.036 -31.909 -12.648 1.00 14.42 131 HIS B N 1
ATOM 2371 C CA . HIS B 1 132 ? 10.864 -33.376 -12.615 1.00 14.25 131 HIS B CA 1
ATOM 2372 C C . HIS B 1 132 ? 11.825 -34.035 -13.597 1.00 16.99 131 HIS B C 1
ATOM 2373 O O . HIS B 1 132 ? 12.044 -33.537 -14.703 1.00 15.71 131 HIS B O 1
ATOM 2380 N N . THR B 1 133 ? 12.361 -35.197 -13.181 1.00 16.06 132 THR B N 1
ATOM 2381 C CA . THR B 1 133 ? 13.307 -35.957 -14.011 1.00 16.65 132 THR B CA 1
ATOM 2382 C C . THR B 1 133 ? 12.891 -37.406 -14.195 1.00 19.43 132 THR B C 1
ATOM 2383 O O . THR B 1 133 ? 13.614 -38.151 -14.872 1.00 19.77 132 THR B O 1
ATOM 2387 N N . ASP B 1 134 ? 11.782 -37.838 -13.588 1.00 17.47 133 ASP B N 1
ATOM 2388 C CA . ASP B 1 134 ? 11.318 -39.222 -13.755 1.00 18.65 133 ASP B CA 1
ATOM 2389 C C . ASP B 1 134 ? 10.808 -39.426 -15.181 1.00 22.01 133 ASP B C 1
ATOM 2390 O O . ASP B 1 134 ? 10.534 -38.458 -15.899 1.00 19.88 133 ASP B O 1
ATOM 2395 N N . ARG B 1 135 ? 10.695 -40.692 -15.612 1.00 21.52 134 ARG B N 1
ATOM 2396 C CA . ARG B 1 135 ? 10.297 -40.977 -16.975 1.00 22.16 134 ARG B CA 1
ATOM 2397 C C . ARG B 1 135 ? 8.925 -40.435 -17.364 1.00 23.86 134 ARG B C 1
ATOM 2398 O O . ARG B 1 135 ? 8.792 -39.847 -18.424 1.00 24.59 134 ARG B O 1
ATOM 2406 N N . GLU B 1 136 ? 7.907 -40.654 -16.529 1.00 21.62 135 GLU B N 1
ATOM 2407 C CA . GLU B 1 136 ? 6.544 -40.315 -16.905 1.00 23.18 135 GLU B CA 1
ATOM 2408 C C . GLU B 1 136 ? 6.208 -38.838 -16.847 1.00 23.74 135 GLU B C 1
ATOM 2409 O O . GLU B 1 136 ? 5.348 -38.410 -17.602 1.00 24.69 135 GLU B O 1
ATOM 2415 N N . THR B 1 137 ? 6.848 -38.060 -15.955 1.00 19.15 136 THR B N 1
ATOM 2416 C CA . THR B 1 137 ? 6.489 -36.646 -15.831 1.00 18.47 136 THR B CA 1
ATOM 2417 C C . THR B 1 137 ? 7.663 -35.695 -16.024 1.00 17.52 136 THR B C 1
ATOM 2418 O O . THR B 1 137 ? 7.498 -34.482 -15.903 1.00 17.11 136 THR B O 1
ATOM 2422 N N . GLY B 1 138 ? 8.849 -36.232 -16.286 1.00 16.49 137 GLY B N 1
ATOM 2423 C CA . GLY B 1 138 ? 10.059 -35.433 -16.416 1.00 16.46 137 GLY B CA 1
ATOM 2424 C C . GLY B 1 138 ? 10.142 -34.611 -17.676 1.00 17.52 137 GLY B C 1
ATOM 2425 O O . GLY B 1 138 ? 9.415 -34.860 -18.640 1.00 18.59 137 GLY B O 1
ATOM 2426 N N . VAL B 1 139 ? 11.032 -33.621 -17.658 1.00 16.21 138 VAL B N 1
ATOM 2427 C CA . VAL B 1 139 ? 11.242 -32.722 -18.784 1.00 17.03 138 VAL B CA 1
ATOM 2428 C C . VAL B 1 139 ? 12.725 -32.681 -19.098 1.00 17.35 138 VAL B C 1
ATOM 2429 O O . VAL B 1 139 ? 13.538 -33.252 -18.365 1.00 17.51 138 VAL B O 1
ATOM 2433 N N . ARG B 1 140 ? 13.085 -32.004 -20.191 1.00 17.33 139 ARG B N 1
ATOM 2434 C CA . ARG B 1 140 ? 14.474 -31.901 -20.596 1.00 18.31 139 ARG B CA 1
ATOM 2435 C C . ARG B 1 140 ? 15.252 -30.978 -19.651 1.00 18.80 139 ARG B C 1
ATOM 2436 O O . ARG B 1 140 ? 14.650 -30.167 -18.927 1.00 16.66 139 ARG B O 1
ATOM 2444 N N . PRO B 1 141 ? 16.599 -31.083 -19.646 1.00 17.16 140 PRO B N 1
ATOM 2445 C CA . PRO B 1 141 ? 17.394 -30.212 -18.772 1.00 16.60 140 PRO B CA 1
ATOM 2446 C C . PRO B 1 141 ? 17.166 -28.734 -19.048 1.00 17.91 140 PRO B C 1
ATOM 2447 O O . PRO B 1 141 ? 16.739 -28.318 -20.134 1.00 17.80 140 PRO B O 1
ATOM 2451 N N . TRP B 1 142 ? 17.453 -27.924 -18.035 1.00 16.43 141 TRP B N 1
ATOM 2452 C CA . TRP B 1 142 ? 17.376 -26.486 -18.212 1.00 16.15 141 TRP B CA 1
ATOM 2453 C C . TRP B 1 142 ? 18.365 -26.014 -19.266 1.00 18.79 141 TRP B C 1
ATOM 2454 O O . TRP B 1 142 ? 19.440 -26.584 -19.428 1.00 19.53 141 TRP B O 1
ATOM 2465 N N . PHE B 1 143 ? 18.020 -24.924 -19.945 1.00 16.92 142 PHE B N 1
ATOM 2466 C CA . PHE B 1 143 ? 18.914 -24.246 -20.865 1.00 17.04 142 PHE B CA 1
ATOM 2467 C C . PHE B 1 143 ? 20.114 -23.698 -20.086 1.00 18.46 142 PHE B C 1
ATOM 2468 O O . PHE B 1 143 ? 20.047 -23.535 -18.857 1.00 18.65 142 PHE B O 1
ATOM 2476 N N . LYS B 1 144 ? 21.208 -23.408 -20.775 1.00 19.38 143 LYS B N 1
ATOM 2477 C CA . LYS B 1 144 ? 22.378 -22.798 -20.167 1.00 18.74 143 LYS B CA 1
ATOM 2478 C C . LYS B 1 144 ? 22.255 -21.281 -20.274 1.00 18.95 143 LYS B C 1
ATOM 2479 O O . LYS B 1 144 ? 21.626 -20.771 -21.211 1.00 19.67 143 LYS B O 1
ATOM 2485 N N . THR B 1 145 ? 22.827 -20.568 -19.309 1.00 17.27 144 THR B N 1
ATOM 2486 C CA . THR B 1 145 ? 22.830 -19.101 -19.295 1.00 17.26 144 THR B CA 1
ATOM 2487 C C . THR B 1 145 ? 23.219 -18.555 -20.645 1.00 18.75 144 THR B C 1
ATOM 2488 O O . THR B 1 145 ? 24.179 -19.029 -21.258 1.00 19.54 144 THR B O 1
ATOM 2492 N N . PHE B 1 146 ? 22.469 -17.551 -21.121 1.00 17.07 145 PHE B N 1
ATOM 2493 C CA . PHE B 1 146 ? 22.748 -16.974 -22.430 1.00 17.15 145 PHE B CA 1
ATOM 2494 C C . PHE B 1 146 ? 22.408 -15.511 -22.426 1.00 18.13 145 PHE B C 1
ATOM 2495 O O . PHE B 1 146 ? 21.700 -15.034 -21.533 1.00 17.52 145 PHE B O 1
ATOM 2503 N N A SER B 1 147 ? 22.886 -14.808 -23.438 0.50 16.84 146 SER B N 1
ATOM 2504 N N B SER B 1 147 ? 22.934 -14.781 -23.420 0.50 17.46 146 SER B N 1
ATOM 2505 C CA A SER B 1 147 ? 22.558 -13.407 -23.550 0.50 16.58 146 SER B CA 1
ATOM 2506 C CA B SER B 1 147 ? 22.639 -13.360 -23.557 0.50 17.64 146 SER B CA 1
ATOM 2507 C C A SER B 1 147 ? 21.816 -13.132 -24.846 0.50 19.55 146 SER B C 1
ATOM 2508 C C B SER B 1 147 ? 21.975 -13.038 -24.889 0.50 20.22 146 SER B C 1
ATOM 2509 O O A SER B 1 147 ? 21.848 -13.948 -25.780 0.50 19.09 146 SER B O 1
ATOM 2510 O O B SER B 1 147 ? 22.262 -13.697 -25.903 0.50 19.20 146 SER B O 1
ATOM 2515 N N . VAL B 1 148 ? 21.120 -11.990 -24.887 1.00 17.97 147 VAL B N 1
ATOM 2516 C CA A VAL B 1 148 ? 20.412 -11.489 -26.072 0.50 18.13 147 VAL B CA 1
ATOM 2517 C CA B VAL B 1 148 ? 20.349 -11.498 -26.035 0.50 18.01 147 VAL B CA 1
ATOM 2518 C C . VAL B 1 148 ? 20.615 -9.996 -26.109 1.00 19.17 147 VAL B C 1
ATOM 2519 O O . VAL B 1 148 ? 20.671 -9.356 -25.052 1.00 18.91 147 VAL B O 1
ATOM 2526 N N . GLU B 1 149 ? 20.727 -9.430 -27.310 1.00 18.18 148 GLU B N 1
ATOM 2527 C CA . GLU B 1 149 ? 20.983 -8.014 -27.436 1.00 19.30 148 GLU B CA 1
ATOM 2528 C C . GLU B 1 149 ? 20.116 -7.382 -28.519 1.00 19.27 148 GLU B C 1
ATOM 2529 O O . GLU B 1 149 ? 19.764 -8.032 -29.505 1.00 20.02 148 GLU B O 1
ATOM 2535 N N . TRP B 1 150 ? 19.768 -6.118 -28.290 1.00 16.94 149 TRP B N 1
ATOM 2536 C CA . TRP B 1 150 ? 18.988 -5.304 -29.227 1.00 17.34 149 TRP B CA 1
ATOM 2537 C C . TRP B 1 150 ? 19.600 -3.918 -29.259 1.00 20.68 149 TRP B C 1
ATOM 2538 O O . TRP B 1 150 ? 20.357 -3.520 -28.374 1.00 20.34 149 TRP B O 1
ATOM 2549 N N . ASP B 1 151 ? 19.270 -3.175 -30.311 1.00 21.30 150 ASP B N 1
ATOM 2550 C CA . ASP B 1 151 ? 19.606 -1.762 -30.404 1.00 23.33 150 ASP B CA 1
ATOM 2551 C C . ASP B 1 151 ? 18.258 -1.048 -30.441 1.00 27.26 150 ASP B C 1
ATOM 2552 O O . ASP B 1 151 ? 17.304 -1.590 -31.022 1.00 27.08 150 ASP B O 1
ATOM 2557 N N . PHE B 1 152 ? 18.157 0.155 -29.844 1.00 23.71 151 PHE B N 1
ATOM 2558 C CA . PHE B 1 152 ? 16.946 0.951 -30.012 1.00 23.38 151 PHE B CA 1
ATOM 2559 C C . PHE B 1 152 ? 17.314 2.417 -29.856 1.00 25.71 151 PHE B C 1
ATOM 2560 O O . PHE B 1 152 ? 18.377 2.744 -29.336 1.00 24.15 151 PHE B O 1
ATOM 2568 N N . THR B 1 153 ? 16.435 3.291 -30.327 1.00 24.61 152 THR B N 1
ATOM 2569 C CA . THR B 1 153 ? 16.652 4.718 -30.198 1.00 23.79 152 THR B CA 1
ATOM 2570 C C . THR B 1 153 ? 15.656 5.228 -29.188 1.00 26.52 152 THR B C 1
ATOM 2571 O O . THR B 1 153 ? 14.449 4.947 -29.267 1.00 28.34 152 THR B O 1
ATOM 2575 N N . TYR B 1 154 ? 16.162 5.959 -28.216 1.00 21.83 153 TYR B N 1
ATOM 2576 C CA . TYR B 1 154 ? 15.326 6.562 -27.204 1.00 20.19 153 TYR B CA 1
ATOM 2577 C C . TYR B 1 154 ? 15.407 8.090 -27.418 1.00 23.25 153 TYR B C 1
ATOM 2578 O O . TYR B 1 154 ? 16.439 8.713 -27.157 1.00 23.39 153 TYR B O 1
ATOM 2587 N N . ALA B 1 155 ? 14.367 8.693 -27.959 1.00 22.68 154 ALA B N 1
ATOM 2588 C CA . ALA B 1 155 ? 14.409 10.134 -28.209 1.00 22.71 154 ALA B CA 1
ATOM 2589 C C . ALA B 1 155 ? 13.027 10.691 -28.431 1.00 26.45 154 ALA B C 1
ATOM 2590 O O . ALA B 1 155 ? 12.234 10.101 -29.168 1.00 26.63 154 ALA B O 1
ATOM 2592 N N . GLY B 1 156 ? 12.788 11.871 -27.870 1.00 23.23 155 GLY B N 1
ATOM 2593 C CA . GLY B 1 156 ? 11.572 12.636 -28.117 1.00 23.39 155 GLY B CA 1
ATOM 2594 C C . GLY B 1 156 ? 11.148 13.459 -26.925 1.00 26.13 155 GLY B C 1
ATOM 2595 O O . GLY B 1 156 ? 11.426 13.091 -25.783 1.00 25.13 155 GLY B O 1
ATOM 2596 N N . ILE B 1 157 ? 10.426 14.548 -27.187 1.00 24.75 156 ILE B N 1
ATOM 2597 C CA . ILE B 1 157 ? 9.874 15.431 -26.158 1.00 26.45 156 ILE B CA 1
ATOM 2598 C C . ILE B 1 157 ? 8.909 14.699 -25.220 1.00 29.10 156 ILE B C 1
ATOM 2599 O O . ILE B 1 157 ? 8.801 15.094 -24.063 1.00 29.35 156 ILE B O 1
ATOM 2604 N N . GLY B 1 158 ? 8.300 13.595 -25.680 1.00 26.64 157 GLY B N 1
ATOM 2605 C CA . GLY B 1 158 ? 7.389 12.778 -24.879 1.00 26.72 157 GLY B CA 1
ATOM 2606 C C . GLY B 1 158 ? 8.090 11.662 -24.114 1.00 30.94 157 GLY B C 1
ATOM 2607 O O . GLY B 1 158 ? 7.428 10.868 -23.430 1.00 32.42 157 GLY B O 1
ATOM 2608 N N . LYS B 1 159 ? 9.439 11.565 -24.234 1.00 24.54 158 LYS B N 1
ATOM 2609 C CA . LYS B 1 159 ? 10.245 10.536 -23.572 1.00 23.23 158 LYS B CA 1
ATOM 2610 C C . LYS B 1 159 ? 10.937 11.171 -22.367 1.00 25.97 158 LYS B C 1
ATOM 2611 O O . LYS B 1 159 ? 11.671 12.155 -22.514 1.00 26.73 158 LYS B O 1
ATOM 2617 N N . LYS B 1 160 ? 10.696 10.628 -21.164 1.00 23.11 159 LYS B N 1
ATOM 2618 C CA . LYS B 1 160 ? 11.318 11.164 -19.953 1.00 23.24 159 LYS B CA 1
ATOM 2619 C C . LYS B 1 160 ? 12.839 10.963 -20.065 1.00 24.84 159 LYS B C 1
ATOM 2620 O O . LYS B 1 160 ? 13.295 9.846 -20.335 1.00 25.00 159 LYS B O 1
ATOM 2626 N N . GLY B 1 161 ? 13.591 12.063 -19.962 1.00 24.88 160 GLY B N 1
ATOM 2627 C CA . GLY B 1 161 ? 15.046 12.038 -20.109 1.00 25.86 160 GLY B CA 1
ATOM 2628 C C . GLY B 1 161 ? 15.483 11.746 -21.536 1.00 27.94 160 GLY B C 1
ATOM 2629 O O . GLY B 1 161 ? 16.613 11.310 -21.761 1.00 28.40 160 GLY B O 1
ATOM 2630 N N . GLY B 1 162 ? 14.579 11.944 -22.498 1.00 25.79 161 GLY B N 1
ATOM 2631 C CA . GLY B 1 162 ? 14.865 11.684 -23.907 1.00 25.68 161 GLY B CA 1
ATOM 2632 C C . GLY B 1 162 ? 14.850 12.919 -24.769 1.00 30.47 161 GLY B C 1
ATOM 2633 O O . GLY B 1 162 ? 14.707 12.823 -25.995 1.00 27.97 161 GLY B O 1
ATOM 2634 N N . TYR B 1 163 ? 14.998 14.099 -24.145 1.00 29.41 162 TYR B N 1
ATOM 2635 C CA . TYR B 1 163 ? 14.991 15.352 -24.898 1.00 38.99 162 TYR B CA 1
ATOM 2636 C C . TYR B 1 163 ? 15.930 16.405 -24.307 1.00 40.93 162 TYR B C 1
ATOM 2637 O O . TYR B 1 163 ? 16.165 16.377 -23.082 1.00 42.01 162 TYR B O 1
#